Protein AF-A0A525CYQ2-F1 (afdb_monomer_lite)

pLDDT: mean 86.27, std 13.12, range [30.5, 98.56]

Sequence (340 aa):
MQKEFNSKDQEKLFDILSNLTGHLQADSEKEEKSIQDLQLNLADTLSGINIETVKNNILFYENSDLFFPEKIKTPRLNKIEEISSRVSKETMEPNLRVFVRESPVRSSQLKGSVPAWARGAAVEKTFGPFTNKDSKKLWFDFYRIKRLTALYLEGENDPAILFNVSVKKRIIIKKLPPIIDPALNYKAIPDSVWINSKLLASNSPPGYYTGIKIKSGTISLSNAPKLIDNKLTVTGNTLVTVNLVLDQPEVTDADKTSPYGIDTRNAELNLPTSLNFHFSKSVSSINEIGGNTNWLVYGHKATFEWDNSKPPTFNSGLNRILIPFKCSEQHFAVNECKSP

Secondary structure (DSSP, 8-state):
------HHHHHHHHHHHHHHHTTEE-SSHHHHHHHHHHHHHHHHHHTTS-THHHHTTS-GGGGSGGG-GGGS-HHHHHHHHHHHHH-----PPPSEEEEEE-SSS--TTSTTTS-GGGTTPPPSEEEEEEEETTS-EEEEEEEE----EEEEETT-SSEEEEE-BSSPPB-SSTTSPPB----SEEEE-SEEEEEEGGGT-TTSPTT-EEEEEEEEEEEEESS--EEETTEEEE-TT--EEEEEEEPPPP-----SS-SS-HHHHT-EEE--SEEEEEE-SS-EEEEEEES-EEEEETTEEEEEEE-TTS--EEETTTTEEEPPEEES-SS---------

Structure (mmCIF, N/CA/C/O backbone):
data_AF-A0A525CYQ2-F1
#
_entry.id   AF-A0A525CYQ2-F1
#
loop_
_atom_site.group_PDB
_atom_site.id
_atom_site.type_symbol
_atom_site.label_atom_id
_atom_site.label_alt_id
_atom_site.label_comp_id
_atom_site.label_asym_id
_atom_site.label_entity_id
_atom_site.label_seq_id
_atom_site.pdbx_PDB_ins_code
_atom_site.Cartn_x
_atom_site.Cartn_y
_atom_site.Cartn_z
_atom_site.occupancy
_atom_site.B_iso_or_equiv
_atom_site.auth_seq_id
_atom_site.auth_comp_id
_atom_site.auth_asym_id
_atom_site.auth_atom_id
_atom_site.pdbx_PDB_model_num
ATOM 1 N N . MET A 1 1 ? -34.282 26.308 -6.096 1.00 33.91 1 MET A N 1
ATOM 2 C CA . MET A 1 1 ? -35.061 25.089 -6.398 1.00 33.91 1 MET A CA 1
ATOM 3 C C . MET A 1 1 ? -34.565 23.989 -5.464 1.00 33.91 1 MET A C 1
ATOM 5 O O . MET A 1 1 ? -33.578 23.332 -5.769 1.00 33.91 1 MET A O 1
ATOM 9 N N . GLN A 1 2 ? -35.149 23.902 -4.264 1.00 30.50 2 GLN A N 1
ATOM 10 C CA . GLN A 1 2 ? -34.869 22.838 -3.294 1.00 30.50 2 GLN A CA 1
ATOM 11 C C . GLN A 1 2 ? -35.331 21.522 -3.921 1.00 30.50 2 GLN A C 1
ATOM 13 O O . GLN A 1 2 ? -36.513 21.361 -4.208 1.00 30.50 2 GLN A O 1
ATOM 18 N N . LYS A 1 3 ? -34.395 20.620 -4.224 1.00 35.94 3 LYS A N 1
ATOM 19 C CA . LYS A 1 3 ? -34.753 19.251 -4.597 1.00 35.94 3 LYS A CA 1
ATOM 20 C C . LYS A 1 3 ? -35.259 18.572 -3.333 1.00 35.94 3 LYS A C 1
ATOM 22 O O . LYS A 1 3 ? -34.489 18.410 -2.391 1.00 35.94 3 LYS A O 1
ATOM 27 N N . GLU A 1 4 ? -36.540 18.228 -3.327 1.00 37.91 4 GLU A N 1
ATOM 28 C CA . GLU A 1 4 ? -37.140 17.391 -2.297 1.00 37.91 4 GLU A CA 1
ATOM 29 C C . GLU A 1 4 ? -36.307 16.123 -2.105 1.00 37.91 4 GLU A C 1
ATOM 31 O O . GLU A 1 4 ? -35.879 15.456 -3.054 1.00 37.91 4 GLU A O 1
ATOM 36 N N . PHE A 1 5 ? -36.020 15.855 -0.839 1.00 45.78 5 PHE A N 1
ATOM 37 C CA . PHE A 1 5 ? -35.264 14.710 -0.384 1.00 45.78 5 PHE A CA 1
ATOM 38 C C . PHE A 1 5 ? -36.054 13.420 -0.676 1.00 45.78 5 PHE A C 1
ATOM 40 O O . PHE A 1 5 ? -37.241 13.336 -0.373 1.00 45.78 5 PHE A O 1
ATOM 47 N N . ASN A 1 6 ? -35.415 12.390 -1.240 1.00 59.12 6 ASN A N 1
ATOM 48 C CA . ASN A 1 6 ? -36.064 11.093 -1.444 1.00 59.12 6 ASN A CA 1
ATOM 49 C C . ASN A 1 6 ? -36.027 10.300 -0.126 1.00 59.12 6 ASN A C 1
ATOM 51 O O . ASN A 1 6 ? -34.987 9.735 0.210 1.00 59.12 6 ASN A O 1
ATOM 55 N N . SER A 1 7 ? -37.143 10.273 0.613 1.00 64.25 7 SER A N 1
ATOM 56 C CA . SER A 1 7 ? -37.328 9.603 1.922 1.00 64.25 7 SER A CA 1
ATOM 57 C C . SER A 1 7 ? -36.676 8.208 2.017 1.00 64.25 7 SER A C 1
ATOM 59 O O . SER A 1 7 ? -36.100 7.855 3.044 1.00 64.25 7 SER A O 1
ATOM 61 N N . LYS A 1 8 ? -36.635 7.466 0.905 1.00 70.25 8 LYS A N 1
ATOM 62 C CA . LYS A 1 8 ? -36.035 6.128 0.800 1.00 70.25 8 LYS A CA 1
ATOM 63 C C . LYS A 1 8 ? -34.515 6.071 1.023 1.00 70.25 8 LYS A C 1
ATOM 65 O O . LYS A 1 8 ? -33.993 5.033 1.415 1.00 70.25 8 LYS A O 1
ATOM 70 N N . ASP A 1 9 ? -33.777 7.138 0.722 1.00 71.44 9 ASP A N 1
ATOM 71 C CA . ASP A 1 9 ? -32.318 7.165 0.918 1.00 71.44 9 ASP A CA 1
ATOM 72 C C . ASP A 1 9 ? -31.942 7.513 2.368 1.00 71.44 9 ASP A C 1
ATOM 74 O O . ASP A 1 9 ? -30.940 7.010 2.875 1.00 71.44 9 ASP A O 1
ATOM 78 N N . GLN A 1 10 ? -32.771 8.320 3.038 1.00 75.12 10 GLN A N 1
ATOM 79 C CA . GLN A 1 10 ? -32.673 8.616 4.474 1.00 75.12 10 GLN A CA 1
ATOM 80 C C . GLN A 1 10 ? -32.884 7.346 5.287 1.00 75.12 10 GLN A C 1
ATOM 82 O O . GLN A 1 10 ? -32.049 7.005 6.116 1.00 75.12 10 GLN A O 1
ATOM 87 N N . GLU A 1 11 ? -33.962 6.623 4.984 1.00 78.50 11 GLU A N 1
ATOM 88 C CA . GLU A 1 11 ? -34.320 5.366 5.641 1.00 78.50 11 GLU A CA 1
ATOM 89 C C . GLU A 1 11 ? -33.193 4.332 5.513 1.00 78.50 11 GLU A C 1
ATOM 91 O O . GLU A 1 11 ? -32.729 3.769 6.499 1.00 78.50 11 GLU A O 1
ATOM 96 N N . LYS A 1 12 ? -32.623 4.182 4.311 1.00 77.62 12 LYS A N 1
ATOM 97 C CA . LYS A 1 12 ? -31.467 3.301 4.103 1.00 77.62 12 LYS A CA 1
ATOM 98 C C . LYS A 1 12 ? -30.229 3.726 4.888 1.00 77.62 12 LYS A C 1
ATOM 100 O O . LYS A 1 12 ? -29.499 2.866 5.377 1.00 77.62 12 LYS A O 1
ATOM 105 N N . LEU A 1 13 ? -29.932 5.025 4.953 1.00 80.19 13 LEU A N 1
ATOM 106 C CA . LEU A 1 13 ? -28.784 5.519 5.712 1.00 80.19 13 LEU A CA 1
ATOM 107 C C . LEU A 1 13 ? -28.983 5.276 7.211 1.00 80.19 13 LEU A C 1
ATOM 109 O O . LEU A 1 13 ? -28.062 4.800 7.877 1.00 80.19 13 LEU A O 1
ATOM 113 N N . PHE A 1 14 ? -30.187 5.550 7.711 1.00 84.25 14 PHE A N 1
ATOM 114 C CA . PHE A 1 14 ? -30.601 5.247 9.073 1.00 84.25 14 PHE A CA 1
ATOM 115 C C . PHE A 1 14 ? -30.413 3.762 9.394 1.00 84.25 14 PHE A C 1
ATOM 117 O O . PHE A 1 14 ? -29.744 3.441 10.374 1.00 84.25 14 PHE A O 1
ATOM 124 N N . ASP A 1 15 ? -30.894 2.858 8.537 1.00 81.56 15 ASP A N 1
ATOM 125 C CA . ASP A 1 15 ? -30.749 1.413 8.733 1.00 81.56 15 ASP A CA 1
ATOM 126 C C . ASP A 1 15 ? -29.281 0.997 8.857 1.00 81.56 15 ASP A C 1
ATOM 128 O O . ASP A 1 15 ? -28.920 0.183 9.707 1.00 81.56 15 ASP A O 1
ATOM 132 N N . ILE A 1 16 ? -28.397 1.541 8.019 1.00 80.38 16 ILE A N 1
ATOM 133 C CA . ILE A 1 16 ? -26.969 1.201 8.067 1.00 80.38 16 ILE A CA 1
ATOM 134 C C . ILE A 1 16 ? -26.332 1.726 9.348 1.00 80.38 16 ILE A C 1
ATOM 136 O O . ILE A 1 16 ? -25.608 0.988 10.010 1.00 80.38 16 ILE A O 1
ATOM 140 N N . LEU A 1 17 ? -26.575 2.990 9.695 1.00 85.62 17 LEU A N 1
ATOM 141 C CA . LEU A 1 17 ? -25.999 3.596 10.893 1.00 85.62 17 LEU A CA 1
ATOM 142 C C . LEU A 1 17 ? -26.493 2.887 12.160 1.00 85.62 17 LEU A C 1
ATOM 144 O O . LEU A 1 17 ? -25.688 2.609 13.051 1.00 85.62 17 LEU A O 1
ATOM 148 N N . SER A 1 18 ? -27.778 2.535 12.208 1.00 84.81 18 SER A N 1
ATOM 149 C CA . SER A 1 18 ? -28.389 1.760 13.290 1.00 84.81 18 SER A CA 1
ATOM 150 C C . SER A 1 18 ? -27.762 0.377 13.419 1.00 84.81 18 SER A C 1
ATOM 152 O O . SER A 1 18 ? -27.352 0.006 14.517 1.00 84.81 18 SER A O 1
ATOM 154 N N . ASN A 1 19 ? -27.583 -0.342 12.309 1.00 82.56 19 ASN A N 1
ATOM 155 C CA . ASN A 1 19 ? -26.942 -1.658 12.326 1.00 82.56 19 ASN A CA 1
ATOM 156 C C . ASN A 1 19 ? -25.463 -1.579 12.744 1.00 82.56 19 ASN A C 1
ATOM 158 O O . ASN A 1 19 ? -25.033 -2.318 13.622 1.00 82.56 19 ASN A O 1
ATOM 162 N N . LEU A 1 20 ? -24.692 -0.646 12.171 1.00 83.56 20 LEU A N 1
ATOM 163 C CA . LEU A 1 20 ? -23.247 -0.551 12.406 1.00 83.56 20 LEU A CA 1
ATOM 164 C C . LEU A 1 20 ? -22.876 0.024 13.776 1.00 83.56 20 LEU A C 1
ATOM 166 O O . LEU A 1 20 ? -21.830 -0.322 14.322 1.00 83.56 20 LEU A O 1
ATOM 170 N N . THR A 1 21 ? -23.669 0.964 14.297 1.00 88.94 21 THR A N 1
ATOM 171 C CA . THR A 1 21 ? -23.281 1.756 15.479 1.00 88.94 21 THR A CA 1
ATOM 172 C C . THR A 1 21 ? -24.281 1.710 16.626 1.00 88.94 21 THR A C 1
ATOM 174 O O . THR A 1 21 ? -23.923 2.056 17.753 1.00 88.94 21 THR A O 1
ATOM 177 N N . GLY A 1 22 ? -25.521 1.272 16.388 1.00 84.94 22 GLY A N 1
ATOM 178 C CA . GLY A 1 22 ? -26.580 1.290 17.399 1.00 84.94 22 GLY A CA 1
ATOM 179 C C . GLY A 1 22 ? -26.245 0.457 18.636 1.00 84.94 22 GLY A C 1
ATOM 180 O O . GLY A 1 22 ? -26.520 0.877 19.764 1.00 84.94 22 GLY A O 1
ATOM 181 N N . HIS A 1 23 ? -25.572 -0.675 18.423 1.00 88.12 23 HIS A N 1
ATOM 182 C CA . HIS A 1 23 ? -25.244 -1.665 19.455 1.00 88.12 23 HIS A CA 1
ATOM 183 C C . HIS A 1 23 ? -23.882 -1.468 20.122 1.00 88.12 23 HIS A C 1
ATOM 185 O O . HIS A 1 23 ? -23.513 -2.248 21.001 1.00 88.12 23 HIS A O 1
ATOM 191 N N . LEU A 1 24 ? -23.147 -0.415 19.753 1.00 89.81 24 LEU A N 1
ATOM 192 C CA . LEU A 1 24 ? -21.886 -0.080 20.406 1.00 89.81 24 LEU A CA 1
ATOM 193 C C . LEU A 1 24 ? -22.131 0.336 21.860 1.00 89.81 24 LEU A C 1
ATOM 195 O O . LEU A 1 24 ? -23.058 1.079 22.176 1.00 89.81 24 LEU A O 1
ATOM 199 N N . GLN A 1 25 ? -21.301 -0.136 22.771 1.00 90.19 25 GLN A N 1
ATOM 200 C CA . GLN A 1 25 ? -21.344 0.218 24.180 1.00 90.19 25 GLN A CA 1
ATOM 201 C C . GLN A 1 25 ? -20.464 1.444 24.425 1.00 90.19 25 GLN A C 1
ATOM 203 O O . GLN A 1 25 ? -19.415 1.606 23.801 1.00 90.19 25 GLN A O 1
ATOM 208 N N . ALA A 1 26 ? -20.928 2.302 25.327 1.00 90.38 26 ALA A N 1
ATOM 209 C CA . ALA A 1 26 ? -20.178 3.431 25.847 1.00 90.38 26 ALA A CA 1
ATOM 210 C C . ALA A 1 26 ? -20.328 3.422 27.365 1.00 90.38 26 ALA A C 1
ATOM 212 O O . ALA A 1 26 ? -21.452 3.484 27.874 1.00 90.38 26 ALA A O 1
ATOM 213 N N . ASP A 1 27 ? -19.195 3.349 28.052 1.00 88.56 27 ASP A N 1
ATOM 214 C CA . ASP A 1 27 ? -19.100 3.333 29.510 1.00 88.56 27 ASP A CA 1
ATOM 215 C C . ASP A 1 27 ? -18.765 4.732 30.061 1.00 88.56 27 ASP A C 1
ATOM 217 O O . ASP A 1 27 ? -18.804 4.967 31.268 1.00 88.56 27 ASP A O 1
ATOM 221 N N . SER A 1 28 ? -18.463 5.693 29.178 1.00 90.44 28 SER A N 1
ATOM 222 C CA . SER A 1 28 ? -18.177 7.087 29.527 1.00 90.44 28 SER A CA 1
ATOM 223 C C . SER A 1 28 ? -18.758 8.083 28.518 1.00 90.44 28 SER A C 1
ATOM 225 O O . SER A 1 28 ? -18.957 7.768 27.344 1.00 90.44 28 SER A O 1
ATOM 227 N N . GLU A 1 29 ? -18.951 9.335 28.943 1.00 90.12 29 GLU A N 1
ATOM 228 C CA . GLU A 1 29 ? -19.379 10.424 28.049 1.00 90.12 29 GLU A CA 1
ATOM 229 C C . GLU A 1 29 ? -18.397 10.656 26.890 1.00 90.12 29 GLU A C 1
ATOM 231 O O . GLU A 1 29 ? -18.797 10.994 25.775 1.00 90.12 29 GLU A O 1
ATOM 236 N N . LYS A 1 30 ? -17.098 10.436 27.132 1.00 90.81 30 LYS A N 1
ATOM 237 C CA . LYS A 1 30 ? -16.055 10.543 26.106 1.00 90.81 30 LYS A CA 1
ATOM 238 C C . LYS A 1 30 ? -16.236 9.489 25.011 1.00 90.81 30 LYS A C 1
ATOM 240 O O . LYS A 1 30 ? -16.067 9.801 23.834 1.00 90.81 30 LYS A O 1
ATOM 245 N N . GLU A 1 31 ? -16.576 8.260 25.386 1.00 89.25 31 GLU A N 1
ATOM 246 C CA . GLU A 1 31 ? -16.866 7.192 24.427 1.00 89.25 31 GLU A CA 1
ATOM 247 C C . GLU A 1 31 ? -18.153 7.465 23.654 1.00 89.25 31 GLU A C 1
ATOM 249 O O . GLU A 1 31 ? -18.161 7.312 22.435 1.00 89.25 31 GLU A O 1
ATOM 254 N N . GLU A 1 32 ? -19.202 7.960 24.318 1.00 91.25 32 GLU A N 1
ATOM 255 C CA . GLU A 1 32 ? -20.443 8.343 23.636 1.00 91.25 32 GLU A CA 1
ATOM 256 C C . GLU A 1 32 ? -20.188 9.439 22.593 1.00 91.25 32 GLU A C 1
ATOM 258 O O . GLU A 1 32 ? -20.688 9.364 21.471 1.00 91.25 32 GLU A O 1
ATOM 263 N N . LYS A 1 33 ? -19.354 10.433 22.924 1.00 92.31 33 LYS A N 1
ATOM 264 C CA . LYS A 1 33 ? -18.935 11.467 21.972 1.00 92.31 33 LYS A CA 1
ATOM 265 C C . LYS A 1 33 ? -18.150 10.878 20.795 1.00 92.31 33 LYS A C 1
ATOM 267 O O . LYS A 1 33 ? -18.428 11.222 19.653 1.00 92.31 33 LYS A O 1
ATOM 272 N N . SER A 1 34 ? -17.232 9.948 21.054 1.00 92.75 34 SER A N 1
ATOM 273 C CA . SER A 1 34 ? -16.470 9.252 20.006 1.00 92.75 34 SER A CA 1
ATOM 274 C C . SER A 1 34 ? -17.373 8.444 19.058 1.00 92.75 34 SER A C 1
ATOM 276 O O . SER A 1 34 ? -17.153 8.432 17.846 1.00 92.75 34 SER A O 1
ATOM 278 N N . ILE A 1 35 ? -18.432 7.813 19.581 1.00 92.69 35 ILE A N 1
ATOM 279 C CA . ILE A 1 35 ? -19.448 7.122 18.768 1.00 92.69 35 ILE A CA 1
ATOM 280 C C . ILE A 1 35 ? -20.235 8.122 17.912 1.00 92.69 35 ILE A C 1
ATOM 282 O O . ILE A 1 35 ? -20.494 7.850 16.741 1.00 92.69 35 ILE A O 1
ATOM 286 N N . GLN A 1 36 ? -20.590 9.287 18.454 1.00 91.06 36 GLN A N 1
ATOM 287 C CA . GLN A 1 36 ? -21.265 10.336 17.681 1.00 91.06 36 GLN A CA 1
ATOM 288 C C . GLN A 1 36 ? -20.372 10.870 16.555 1.00 91.06 36 GLN A C 1
ATOM 290 O O . GLN A 1 36 ? -20.830 11.009 15.421 1.00 91.06 36 GLN A O 1
ATOM 295 N N . ASP A 1 37 ? -19.087 11.099 16.837 1.00 91.88 37 ASP A N 1
ATOM 296 C CA . ASP A 1 37 ? -18.110 11.499 15.823 1.00 91.88 37 ASP A CA 1
ATOM 297 C C . ASP A 1 37 ? -17.998 10.425 14.728 1.00 91.88 37 ASP A C 1
ATOM 299 O O . ASP A 1 37 ? -18.002 10.745 13.536 1.00 91.88 37 ASP A O 1
ATOM 303 N N . LEU A 1 38 ? -17.977 9.139 15.098 1.00 92.25 38 LEU A N 1
ATOM 304 C CA . LEU A 1 38 ? -18.030 8.032 14.142 1.00 92.25 38 LEU A CA 1
ATOM 305 C C . LEU A 1 38 ? -19.299 8.088 13.275 1.00 92.25 38 LEU A C 1
ATOM 307 O O . LEU A 1 38 ? -19.197 7.962 12.055 1.00 92.25 38 LEU A O 1
ATOM 311 N N . GLN A 1 39 ? -20.476 8.269 13.877 1.00 90.94 39 GLN A N 1
ATOM 312 C CA . GLN A 1 39 ? -21.758 8.310 13.164 1.00 90.94 39 GLN A CA 1
ATOM 313 C C . GLN A 1 39 ? -21.796 9.430 12.124 1.00 90.94 39 GLN A C 1
ATOM 315 O O . GLN A 1 39 ? -22.207 9.181 10.993 1.00 90.94 39 GLN A O 1
ATOM 320 N N . LEU A 1 40 ? -21.302 10.623 12.466 1.00 89.25 40 LEU A N 1
ATOM 321 C CA . LEU A 1 40 ? -21.177 11.739 11.524 1.00 89.25 40 LEU A CA 1
ATOM 322 C C . LEU A 1 40 ? -20.255 11.379 10.350 1.00 89.25 40 LEU A C 1
ATOM 324 O O . LEU A 1 40 ? -20.632 11.511 9.189 1.00 89.25 40 LEU A O 1
ATOM 328 N N . ASN A 1 41 ? -19.075 10.824 10.640 1.00 88.19 41 ASN A N 1
ATOM 329 C CA . ASN A 1 41 ? -18.112 10.440 9.605 1.00 88.19 41 ASN A CA 1
ATOM 330 C C . ASN A 1 41 ? -18.622 9.311 8.693 1.00 88.19 41 ASN A C 1
ATOM 332 O O . ASN A 1 41 ? -18.319 9.292 7.496 1.00 88.19 41 ASN A O 1
ATOM 336 N N . LEU A 1 42 ? -19.379 8.361 9.245 1.00 87.50 42 LEU A N 1
ATOM 337 C CA . LEU A 1 42 ? -20.058 7.322 8.475 1.00 87.50 42 LEU A CA 1
ATOM 338 C C . LEU A 1 42 ? -21.150 7.925 7.598 1.00 87.50 42 LEU A C 1
ATOM 340 O O . LEU A 1 42 ? -21.207 7.591 6.419 1.00 87.50 42 LEU A O 1
ATOM 344 N N . ALA A 1 43 ? -21.972 8.822 8.138 1.00 84.94 43 ALA A N 1
ATOM 345 C CA . ALA A 1 43 ? -23.049 9.460 7.395 1.00 84.94 43 ALA A CA 1
ATOM 346 C C . ALA A 1 43 ? -22.510 10.228 6.175 1.00 84.94 43 ALA A C 1
ATOM 348 O O . ALA A 1 43 ? -22.989 10.017 5.058 1.00 84.94 43 ALA A O 1
ATOM 349 N N . ASP A 1 44 ? -21.433 10.996 6.352 1.00 82.81 44 ASP A N 1
ATOM 350 C CA . ASP A 1 44 ? -20.748 11.701 5.262 1.00 82.81 44 ASP A CA 1
ATOM 351 C C . ASP A 1 44 ? -20.173 10.734 4.215 1.00 82.81 44 ASP A C 1
ATOM 353 O O . ASP A 1 44 ? -20.311 10.934 3.008 1.00 82.81 44 ASP A O 1
ATOM 357 N N . THR A 1 45 ? -19.541 9.647 4.666 1.00 81.19 45 THR A N 1
ATOM 358 C CA . THR A 1 45 ? -18.880 8.679 3.776 1.00 81.19 45 THR A CA 1
ATOM 359 C C . THR A 1 45 ? -19.889 7.844 2.981 1.00 81.19 45 THR A C 1
ATOM 361 O O . THR A 1 45 ? -19.684 7.569 1.798 1.00 81.19 45 THR A O 1
ATOM 364 N N . LEU A 1 46 ? -20.982 7.421 3.619 1.00 78.25 46 LEU A N 1
ATOM 365 C CA . LEU A 1 46 ? -21.977 6.513 3.044 1.00 78.25 46 LEU A CA 1
ATOM 366 C C . LEU A 1 46 ? -22.944 7.216 2.094 1.00 78.25 46 LEU A C 1
ATOM 368 O O . LEU A 1 46 ? -23.448 6.580 1.170 1.00 78.25 46 LEU A O 1
ATOM 372 N N . SER A 1 47 ? -23.140 8.524 2.252 1.00 67.69 47 SER A N 1
ATOM 373 C CA . SER A 1 47 ? -24.062 9.306 1.420 1.00 67.69 47 SER A CA 1
ATOM 374 C C . SER A 1 47 ? -23.662 9.384 -0.062 1.00 67.69 47 SER A C 1
ATOM 376 O O . SER A 1 47 ? -24.496 9.714 -0.908 1.00 67.69 47 SER A O 1
ATOM 378 N N . GLY A 1 48 ? -22.417 9.016 -0.398 1.00 59.00 48 GLY A N 1
ATOM 379 C CA . GLY A 1 48 ? -21.911 8.913 -1.772 1.00 59.00 48 GLY A CA 1
ATOM 380 C C . GLY A 1 48 ? -21.680 7.487 -2.303 1.00 59.00 48 GLY A C 1
ATOM 381 O O . GLY A 1 48 ? -21.331 7.337 -3.475 1.00 59.00 48 GLY A O 1
ATOM 382 N N . ILE A 1 49 ? -21.832 6.433 -1.490 1.00 56.94 49 ILE A N 1
ATOM 383 C CA . ILE A 1 49 ? -21.432 5.053 -1.837 1.00 56.94 49 ILE A CA 1
ATOM 384 C C . ILE A 1 49 ? -22.655 4.179 -2.150 1.00 56.94 49 ILE A C 1
ATOM 386 O O . ILE A 1 49 ? -23.698 4.290 -1.513 1.00 56.94 49 ILE A O 1
ATOM 390 N N . ASN A 1 50 ? -22.515 3.238 -3.096 1.00 53.31 50 ASN A N 1
ATOM 391 C CA . ASN A 1 50 ? -23.481 2.145 -3.234 1.00 53.31 50 ASN A CA 1
ATOM 392 C C . ASN A 1 50 ? -23.370 1.196 -2.020 1.00 53.31 50 ASN A C 1
ATOM 394 O O . ASN A 1 50 ? -22.401 0.441 -1.868 1.00 53.31 50 ASN A O 1
ATOM 398 N N . ILE A 1 51 ? -24.374 1.303 -1.154 1.00 51.75 51 ILE A N 1
ATOM 399 C CA . ILE A 1 51 ? -24.511 0.751 0.202 1.00 51.75 51 ILE A CA 1
ATOM 400 C C . ILE A 1 51 ? -24.199 -0.753 0.308 1.00 51.75 51 ILE A C 1
ATOM 402 O O . ILE A 1 51 ? -23.670 -1.211 1.322 1.00 51.75 51 ILE A O 1
ATOM 406 N N . GLU A 1 52 ? -24.450 -1.526 -0.749 1.00 48.06 52 GLU A N 1
ATOM 407 C CA . GLU A 1 52 ? -24.220 -2.979 -0.794 1.00 48.06 52 GLU A CA 1
ATOM 408 C C . GLU A 1 52 ? -22.753 -3.374 -0.544 1.00 48.06 52 GLU A C 1
ATOM 410 O O . GLU A 1 52 ? -22.459 -4.455 -0.037 1.00 48.06 52 GLU A O 1
ATOM 415 N N . THR A 1 53 ? -21.805 -2.479 -0.832 1.00 51.75 53 THR A N 1
ATOM 416 C CA . THR A 1 53 ? -20.370 -2.766 -0.672 1.00 51.75 53 THR A CA 1
ATOM 417 C C . THR A 1 53 ? -19.864 -2.738 0.773 1.00 51.75 53 THR A C 1
ATOM 419 O O . THR A 1 53 ? -18.759 -3.228 1.020 1.00 51.75 53 THR A O 1
ATOM 422 N N . VAL A 1 54 ? -20.643 -2.194 1.715 1.00 53.84 54 VAL A N 1
ATOM 423 C CA . VAL A 1 54 ? -20.281 -2.106 3.143 1.00 53.84 54 VAL A CA 1
ATOM 424 C C . VAL A 1 54 ? -20.672 -3.384 3.889 1.00 53.84 54 VAL A C 1
ATOM 426 O O . VAL A 1 54 ? -19.910 -3.853 4.730 1.00 53.84 54 VAL A O 1
ATOM 429 N N . LYS A 1 55 ? -21.804 -4.003 3.520 1.00 51.25 55 LYS A N 1
ATOM 430 C CA . LYS A 1 55 ? -22.345 -5.207 4.179 1.00 51.25 55 LYS A CA 1
ATOM 431 C C . LYS A 1 55 ? -21.567 -6.496 3.878 1.00 51.25 55 LYS A C 1
ATOM 433 O O . LYS A 1 55 ? -21.546 -7.397 4.706 1.00 51.25 55 LYS A O 1
ATOM 438 N N . ASN A 1 56 ? -20.875 -6.585 2.739 1.00 46.38 56 ASN A N 1
ATOM 439 C CA . ASN A 1 56 ? -20.288 -7.842 2.240 1.00 46.38 56 ASN A CA 1
ATOM 440 C C . ASN A 1 56 ? -19.128 -8.448 3.062 1.00 46.38 56 ASN A C 1
ATOM 442 O O . ASN A 1 56 ? -18.573 -9.458 2.639 1.00 46.38 56 ASN A O 1
ATOM 446 N N . ASN A 1 57 ? -18.723 -7.871 4.198 1.00 49.69 57 ASN A N 1
ATOM 447 C CA . ASN A 1 57 ? -17.624 -8.422 5.010 1.00 49.69 57 ASN A CA 1
ATOM 448 C C . ASN A 1 57 ? -17.905 -8.500 6.516 1.00 49.69 57 ASN A C 1
ATOM 450 O O . ASN A 1 57 ? -16.994 -8.852 7.263 1.00 49.69 57 ASN A O 1
ATOM 454 N N . ILE A 1 58 ? -19.124 -8.191 6.959 1.00 49.28 58 ILE A N 1
ATOM 455 C CA . ILE A 1 58 ? -19.490 -8.294 8.372 1.00 49.28 58 ILE A CA 1
ATOM 456 C C . ILE A 1 58 ? -19.827 -9.762 8.663 1.00 49.28 58 ILE A C 1
ATOM 458 O O . ILE A 1 58 ? -20.536 -10.403 7.883 1.00 49.28 58 ILE A O 1
ATOM 462 N N . LEU A 1 59 ? -19.250 -10.350 9.716 1.00 44.59 59 LEU A N 1
ATOM 463 C CA . LEU A 1 59 ? -19.504 -11.754 10.042 1.00 44.59 59 LEU A CA 1
ATOM 464 C C . LEU A 1 59 ? -20.984 -11.969 10.418 1.00 44.59 59 LEU A C 1
ATOM 466 O O . LEU A 1 59 ? -21.583 -11.166 11.122 1.00 44.59 59 LEU A O 1
ATOM 470 N N . PHE A 1 60 ? -21.539 -13.101 9.975 1.00 42.88 60 PHE A N 1
ATOM 471 C CA . PHE A 1 60 ? -22.956 -13.516 9.969 1.00 42.88 60 PHE A CA 1
ATOM 472 C C . PHE A 1 60 ? -23.722 -13.548 11.321 1.00 42.88 60 PHE A C 1
ATOM 474 O O . PHE A 1 60 ? -24.821 -14.095 11.378 1.00 42.88 60 PHE A O 1
ATOM 481 N N . TYR A 1 61 ? -23.190 -12.986 12.410 1.00 49.75 61 TYR A N 1
ATOM 482 C CA . TYR A 1 61 ? -23.819 -13.007 13.741 1.00 49.75 61 TYR A CA 1
ATOM 483 C C . TYR A 1 61 ? -24.836 -11.874 13.968 1.00 49.75 61 TYR A C 1
ATOM 485 O O . TYR A 1 61 ? -25.614 -11.939 14.918 1.00 49.75 61 TYR A O 1
ATOM 493 N N . GLU A 1 62 ? -24.875 -10.871 13.086 1.00 53.09 62 GLU A N 1
ATOM 494 C CA . GLU A 1 62 ? -25.826 -9.747 13.155 1.00 53.09 62 GLU A CA 1
ATOM 495 C C . GLU A 1 62 ? -27.283 -10.144 12.857 1.00 53.09 62 GLU A C 1
ATOM 497 O O . GLU A 1 62 ? -28.189 -9.352 13.081 1.00 53.09 62 GLU A O 1
ATOM 502 N N . ASN A 1 63 ? -27.537 -11.385 12.427 1.00 57.72 63 ASN A N 1
ATOM 503 C CA . ASN A 1 63 ? -28.896 -11.922 12.278 1.00 57.72 63 ASN A CA 1
ATOM 504 C C . ASN A 1 63 ? -29.503 -12.418 13.608 1.00 57.72 63 ASN A C 1
ATOM 506 O O . ASN A 1 63 ? -30.576 -13.015 13.601 1.00 57.72 63 ASN A O 1
ATOM 510 N N . SER A 1 64 ? -28.811 -12.241 14.738 1.00 63.31 64 SER A N 1
ATOM 511 C CA . SER A 1 64 ? -29.353 -12.544 16.065 1.00 63.31 64 SER A CA 1
ATOM 512 C C . SER A 1 64 ? -30.284 -11.432 16.546 1.00 63.31 64 SER A C 1
ATOM 514 O O . SER A 1 64 ? -29.960 -10.252 16.415 1.00 63.31 64 SER A O 1
ATOM 516 N N . ASP A 1 65 ? -31.356 -11.810 17.244 1.00 68.44 65 ASP A N 1
ATOM 517 C CA . ASP A 1 65 ? -32.294 -10.901 17.919 1.00 68.44 65 ASP A CA 1
ATOM 518 C C . ASP A 1 65 ? -31.617 -9.879 18.853 1.00 68.44 65 ASP A C 1
ATOM 520 O O . ASP A 1 65 ? -32.182 -8.834 19.188 1.00 68.44 65 ASP A O 1
ATOM 524 N N . LEU A 1 66 ? -30.383 -10.160 19.287 1.00 69.69 66 LEU A N 1
ATOM 525 C CA . LEU A 1 66 ? -29.564 -9.244 20.079 1.00 69.69 66 LEU A CA 1
ATOM 526 C C . LEU A 1 66 ? -29.290 -7.914 19.370 1.00 69.69 66 LEU A C 1
ATOM 528 O O . LEU A 1 66 ? -29.117 -6.908 20.069 1.00 69.69 66 LEU A O 1
ATOM 532 N N . PHE A 1 67 ? -29.274 -7.922 18.035 1.00 74.31 67 PHE A N 1
ATOM 533 C CA . PHE A 1 67 ? -28.918 -6.799 17.173 1.00 74.31 67 PHE A CA 1
ATOM 534 C C . PHE A 1 67 ? -30.122 -6.172 16.460 1.00 74.31 67 PHE A C 1
ATOM 536 O O . PHE A 1 67 ? -29.945 -5.336 15.573 1.00 74.31 67 PHE A O 1
ATOM 543 N N . PHE A 1 68 ? -31.350 -6.509 16.857 1.00 77.69 68 PHE A N 1
ATOM 544 C CA . PHE A 1 68 ? -32.513 -5.858 16.267 1.00 77.69 68 PHE A CA 1
ATOM 545 C C . PHE A 1 68 ? -32.617 -4.376 16.669 1.00 77.69 68 PHE A C 1
ATOM 547 O O . PHE A 1 68 ? -32.272 -4.028 17.809 1.00 77.69 68 PHE A O 1
ATOM 554 N N . PRO A 1 69 ? -33.084 -3.487 15.768 1.00 72.94 69 PRO A N 1
ATOM 555 C CA . PRO A 1 69 ? -33.182 -2.052 16.036 1.00 72.94 69 PRO A CA 1
ATOM 556 C C . PRO A 1 69 ? -33.978 -1.701 17.300 1.00 72.94 69 PRO A C 1
ATOM 558 O O . PRO A 1 69 ? -33.627 -0.755 18.002 1.00 72.94 69 PRO A O 1
ATOM 561 N N . GLU A 1 70 ? -34.983 -2.501 17.666 1.00 78.19 70 GLU A N 1
ATOM 562 C CA . GLU A 1 70 ? -35.819 -2.303 18.860 1.00 78.19 70 GLU A CA 1
ATOM 563 C C . GLU A 1 70 ? -35.036 -2.487 20.170 1.00 78.19 70 GLU A C 1
ATOM 565 O O . GLU A 1 70 ? -35.499 -2.103 21.244 1.00 78.19 70 GLU A O 1
ATOM 570 N N . LYS A 1 71 ? -33.841 -3.090 20.109 1.00 81.25 71 LYS A N 1
ATOM 571 C CA . LYS A 1 71 ? -32.936 -3.248 21.255 1.00 81.25 71 LYS A CA 1
ATOM 572 C C . LYS A 1 71 ? -31.941 -2.092 21.402 1.00 81.25 71 LYS A C 1
ATOM 574 O O . LYS A 1 71 ? -31.154 -2.112 22.353 1.00 81.25 71 LYS A O 1
ATOM 579 N N . ILE A 1 72 ? -31.952 -1.112 20.497 1.00 82.56 72 ILE A N 1
ATOM 580 C CA . ILE A 1 72 ? -31.113 0.089 20.575 1.00 82.56 72 ILE A CA 1
ATOM 581 C C . ILE A 1 72 ? -31.743 1.076 21.571 1.00 82.56 72 ILE A C 1
ATOM 583 O O . ILE A 1 72 ? -32.955 1.275 21.603 1.00 82.56 72 ILE A O 1
ATOM 587 N N . LYS A 1 73 ? -30.918 1.725 22.402 1.00 84.00 73 LYS A N 1
ATOM 588 C CA . LYS A 1 73 ? -31.386 2.747 23.355 1.00 84.00 73 LYS A CA 1
ATOM 589 C C . LYS A 1 73 ? -32.054 3.914 22.604 1.00 84.00 73 LYS A C 1
ATOM 591 O O . LYS A 1 73 ? -31.435 4.494 21.714 1.00 84.00 73 LYS A O 1
ATOM 596 N N . THR A 1 74 ? -33.254 4.327 23.020 1.00 83.75 74 THR A N 1
ATOM 597 C CA . THR A 1 74 ? -34.048 5.390 22.364 1.00 83.75 74 THR A CA 1
ATOM 598 C C . THR A 1 74 ? -33.288 6.704 22.133 1.00 83.75 74 THR A C 1
ATOM 600 O O . THR A 1 74 ? -33.349 7.217 21.019 1.00 83.75 74 THR A O 1
ATOM 603 N N . PRO A 1 75 ? -32.498 7.238 23.093 1.00 85.38 75 PRO A N 1
ATOM 604 C CA . PRO A 1 75 ? -31.722 8.456 22.846 1.00 85.38 75 PRO A CA 1
ATOM 605 C C . PRO A 1 75 ? -30.731 8.322 21.682 1.00 85.38 75 PRO A C 1
ATOM 607 O O . PRO A 1 75 ? -30.465 9.294 20.981 1.00 85.38 75 PRO A O 1
ATOM 610 N N . ARG A 1 76 ? -30.198 7.114 21.456 1.00 85.31 76 ARG A N 1
ATOM 611 C CA . ARG A 1 76 ? -29.276 6.846 20.352 1.00 85.31 76 ARG A CA 1
ATOM 612 C C . ARG A 1 76 ? -30.003 6.726 19.019 1.00 85.31 76 ARG A C 1
ATOM 614 O O . ARG A 1 76 ? -29.50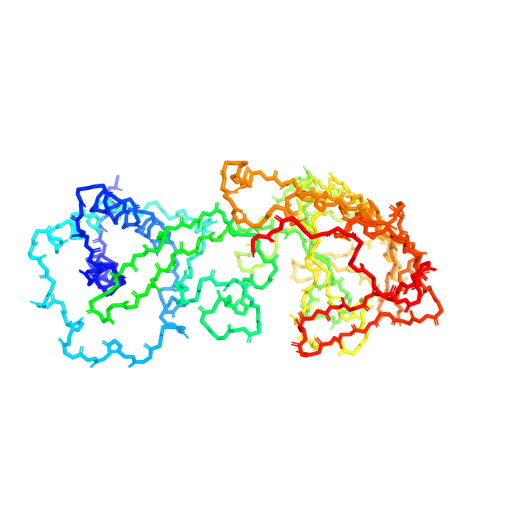8 7.269 18.039 1.00 85.31 76 ARG A O 1
ATOM 621 N N . LEU A 1 77 ? -31.169 6.079 18.988 1.00 86.25 77 LEU A N 1
ATOM 622 C CA . LEU A 1 77 ? -32.007 6.018 17.784 1.00 86.25 77 LEU A CA 1
ATOM 623 C C . LEU A 1 77 ? -32.379 7.419 17.294 1.00 86.25 77 LEU A C 1
ATOM 625 O O . LEU A 1 77 ? -32.115 7.738 16.139 1.00 86.25 77 LEU A O 1
ATOM 629 N N . ASN A 1 78 ? -32.863 8.282 18.193 1.00 87.12 78 ASN A N 1
ATOM 630 C CA . ASN A 1 78 ? -33.226 9.663 17.857 1.00 87.12 78 ASN A CA 1
ATOM 631 C C . ASN A 1 78 ? -32.039 10.439 17.268 1.00 87.12 78 ASN A C 1
ATOM 633 O O . ASN A 1 78 ? -32.199 11.252 16.363 1.00 87.12 78 ASN A O 1
ATOM 637 N N . LYS A 1 79 ? -30.825 10.177 17.767 1.00 86.75 79 LYS A N 1
ATOM 638 C CA . LYS A 1 79 ? -29.612 10.834 17.275 1.00 86.75 79 LYS A CA 1
ATOM 639 C C . LYS A 1 79 ? -29.179 10.320 15.905 1.00 86.75 79 LYS A C 1
ATOM 641 O O . LYS A 1 79 ? -28.756 11.107 15.063 1.00 86.75 79 LYS A O 1
ATOM 646 N N . ILE A 1 80 ? -29.297 9.015 15.665 1.00 85.44 80 ILE A N 1
ATOM 647 C CA . ILE A 1 80 ? -29.047 8.427 14.343 1.00 85.44 80 ILE A CA 1
ATOM 648 C C . ILE A 1 80 ? -30.054 8.981 13.328 1.00 85.44 80 ILE A C 1
ATOM 650 O O . ILE A 1 80 ? -29.660 9.348 12.222 1.00 85.44 80 ILE A O 1
ATOM 654 N N . GLU A 1 81 ? -31.321 9.111 13.720 1.00 86.50 81 GLU A N 1
ATOM 655 C CA . GLU A 1 81 ? -32.370 9.729 12.908 1.00 86.50 81 GLU A CA 1
ATOM 656 C C . GLU A 1 81 ? -32.032 11.193 12.580 1.00 86.50 81 GLU A C 1
ATOM 658 O O . GLU A 1 81 ? -31.963 11.562 11.406 1.00 86.50 81 GLU A O 1
ATOM 663 N N . GLU A 1 82 ? -31.683 11.998 13.589 1.00 87.25 82 GLU A N 1
ATOM 664 C CA . GLU A 1 82 ? -31.229 13.385 13.427 1.00 87.25 82 GLU A CA 1
ATOM 665 C C . GLU A 1 82 ? -30.047 13.488 12.447 1.00 87.25 82 GLU A C 1
ATOM 667 O O . GLU A 1 82 ? -30.084 14.292 11.515 1.00 87.25 82 GLU A O 1
ATOM 672 N N . ILE A 1 83 ? -29.016 12.650 12.599 1.00 84.56 83 ILE A N 1
ATOM 673 C CA . ILE A 1 83 ? -27.847 12.631 11.707 1.00 84.56 83 ILE A CA 1
ATOM 674 C C . ILE A 1 83 ? -28.255 12.247 10.281 1.00 84.56 83 ILE A C 1
ATOM 676 O O . ILE A 1 83 ? -27.884 12.938 9.333 1.00 84.56 83 ILE A O 1
ATOM 680 N N . SER A 1 84 ? -29.050 11.189 10.118 1.00 81.94 84 SER A N 1
ATOM 681 C CA . SER A 1 84 ? -29.494 10.716 8.803 1.00 81.94 84 SER A CA 1
ATOM 682 C C . SER A 1 84 ? -30.348 11.752 8.058 1.00 81.94 84 SER A C 1
ATOM 684 O O . SER A 1 84 ? -30.221 11.893 6.842 1.00 81.94 84 SER A O 1
ATOM 686 N N . SER A 1 85 ? -31.151 12.538 8.785 1.00 80.19 85 SER A N 1
ATOM 687 C CA . SER A 1 85 ? -31.963 13.618 8.217 1.00 80.19 85 SER A CA 1
ATOM 688 C C . SER A 1 85 ? -31.135 14.825 7.761 1.00 80.19 85 SER A C 1
ATOM 690 O O . SER A 1 85 ? -31.509 15.504 6.804 1.00 80.19 85 SER A O 1
ATOM 692 N N . ARG A 1 86 ? -29.993 15.081 8.416 1.00 77.62 86 ARG A N 1
ATOM 693 C CA . ARG A 1 86 ? -29.128 16.244 8.162 1.00 77.62 86 ARG A CA 1
ATOM 694 C C . ARG A 1 86 ? -28.270 16.109 6.919 1.00 77.62 86 ARG A C 1
ATOM 696 O O . ARG A 1 86 ? -27.882 17.135 6.354 1.00 77.62 86 ARG A O 1
ATOM 703 N N . VAL A 1 87 ? -27.960 14.888 6.486 1.00 69.69 87 VAL A N 1
ATOM 704 C CA . VAL A 1 87 ? -27.101 14.697 5.317 1.00 69.69 87 VAL A CA 1
ATOM 705 C C . VAL A 1 87 ? -27.867 15.036 4.040 1.00 69.69 87 VAL A C 1
ATOM 707 O O . VAL A 1 87 ? -28.524 14.207 3.417 1.00 69.69 87 VAL A O 1
ATOM 710 N N . SER A 1 88 ? -27.787 16.305 3.651 1.00 56.78 88 SER A N 1
ATOM 711 C CA . SER A 1 88 ? -28.306 16.809 2.385 1.00 56.78 88 SER A CA 1
ATOM 712 C C . SER A 1 88 ? -27.356 16.393 1.266 1.00 56.78 88 SER A C 1
ATOM 714 O O . SER A 1 88 ? -26.170 16.711 1.310 1.00 56.78 88 SER A O 1
ATOM 716 N N . LYS A 1 89 ? -27.873 15.678 0.257 1.00 55.81 89 LYS A N 1
ATOM 717 C CA . LYS A 1 89 ? -27.130 15.291 -0.952 1.00 55.81 89 LYS A CA 1
ATOM 718 C C . LYS A 1 89 ? -26.672 16.529 -1.733 1.00 55.81 89 LYS A C 1
ATOM 720 O O . LYS A 1 89 ? -27.252 16.871 -2.763 1.00 55.81 89 LYS A O 1
ATOM 725 N N . GLU A 1 90 ? -25.561 17.133 -1.343 1.00 49.28 90 GLU A N 1
ATOM 726 C CA . GLU A 1 90 ? -24.603 17.479 -2.379 1.00 49.28 90 GLU A CA 1
ATOM 727 C C . GLU A 1 90 ? -24.013 16.154 -2.845 1.00 49.28 90 GLU A C 1
ATOM 729 O O . GLU A 1 90 ? -23.446 15.392 -2.066 1.00 49.28 90 GLU A O 1
ATOM 734 N N . THR A 1 91 ? -24.236 15.816 -4.113 1.00 48.81 91 THR A N 1
ATOM 735 C CA . THR A 1 91 ? -23.653 14.650 -4.784 1.00 48.81 91 THR A CA 1
ATOM 736 C C . THR A 1 91 ? -22.141 14.836 -4.928 1.00 48.81 91 THR A C 1
ATOM 738 O O . THR A 1 91 ? -21.615 14.918 -6.038 1.00 48.81 91 THR A O 1
ATOM 741 N N . MET A 1 92 ? -21.438 14.970 -3.808 1.00 54.97 92 MET A N 1
ATOM 742 C CA . MET A 1 92 ? -19.998 14.873 -3.751 1.00 54.97 92 MET A CA 1
ATOM 743 C C . MET A 1 92 ? -19.651 13.394 -3.829 1.00 54.97 92 MET A C 1
ATOM 745 O O . MET A 1 92 ? -20.159 12.557 -3.087 1.00 54.97 92 MET A O 1
ATOM 749 N N . GLU A 1 93 ? -18.819 13.067 -4.810 1.00 62.78 93 GLU A N 1
ATOM 750 C CA . GLU A 1 93 ? -18.269 11.727 -4.952 1.00 62.78 93 GLU A CA 1
ATOM 751 C C . GLU A 1 93 ? -17.566 11.343 -3.642 1.00 62.78 93 GLU A C 1
ATOM 753 O O . GLU A 1 93 ? -16.814 12.165 -3.103 1.00 62.78 93 GLU A O 1
ATOM 758 N N . PRO A 1 94 ? -17.775 10.118 -3.131 1.00 70.31 94 PRO A N 1
ATOM 759 C CA . PRO A 1 94 ? -17.175 9.710 -1.876 1.00 70.31 94 PRO A CA 1
ATOM 760 C C . PRO A 1 94 ? -15.655 9.775 -2.018 1.00 70.31 94 PRO A C 1
ATOM 762 O O . PRO A 1 94 ? -15.055 9.174 -2.913 1.00 70.31 94 PRO A O 1
ATOM 765 N N . ASN A 1 95 ? -15.028 10.553 -1.144 1.00 80.50 95 ASN A N 1
ATOM 766 C CA . ASN A 1 95 ? -13.576 10.683 -1.055 1.00 80.50 95 ASN A CA 1
ATOM 767 C C . ASN A 1 95 ? -12.972 9.661 -0.081 1.00 80.50 95 ASN A C 1
ATOM 769 O O . ASN A 1 95 ? -11.755 9.475 -0.067 1.00 80.50 95 ASN A O 1
ATOM 773 N N . LEU A 1 96 ? -13.815 8.992 0.706 1.00 86.25 96 LEU A N 1
ATOM 774 C CA . LEU A 1 96 ? -13.456 7.966 1.669 1.00 86.25 96 LEU A CA 1
ATOM 775 C C . LEU A 1 96 ? -14.238 6.679 1.395 1.00 86.25 96 LEU A C 1
ATOM 777 O O . LEU A 1 96 ? -15.322 6.693 0.818 1.00 86.25 96 LEU A O 1
ATOM 781 N N . ARG A 1 97 ? -13.689 5.558 1.852 1.00 86.94 97 ARG A N 1
ATOM 782 C CA . ARG A 1 97 ? -14.362 4.265 1.958 1.00 86.94 97 ARG A CA 1
ATOM 783 C C . ARG A 1 97 ? -14.105 3.695 3.341 1.00 86.94 97 ARG A C 1
ATOM 785 O O . ARG A 1 97 ? -12.975 3.756 3.815 1.00 86.94 97 ARG A O 1
ATOM 792 N N . VAL A 1 98 ? -15.127 3.129 3.971 1.00 87.75 98 VAL A N 1
ATOM 793 C CA . VAL A 1 98 ? -15.023 2.579 5.327 1.00 87.75 98 VAL A CA 1
ATOM 794 C C . VAL A 1 98 ? -14.946 1.052 5.321 1.00 87.75 98 VAL A C 1
ATOM 796 O O . VAL A 1 98 ? -15.540 0.389 4.468 1.00 87.75 98 VAL A O 1
ATOM 799 N N . PHE A 1 99 ? -14.203 0.504 6.280 1.00 88.75 99 PHE A N 1
ATOM 800 C CA . PHE A 1 99 ? -14.161 -0.914 6.614 1.00 88.75 99 PHE A CA 1
ATOM 801 C C . PHE A 1 99 ? -14.315 -1.104 8.124 1.00 88.75 99 PHE A C 1
ATOM 803 O O . PHE A 1 99 ? -13.656 -0.417 8.904 1.00 88.75 99 PHE A O 1
ATOM 810 N N . VAL A 1 100 ? -15.158 -2.057 8.524 1.00 88.88 100 VAL A N 1
ATOM 811 C CA . VAL A 1 100 ? -15.287 -2.479 9.921 1.00 88.88 100 VAL A CA 1
ATOM 812 C C . VAL A 1 100 ? -14.344 -3.649 10.154 1.00 88.88 100 VAL A C 1
ATOM 814 O O . VAL A 1 100 ? -14.482 -4.709 9.548 1.00 88.88 100 VAL A O 1
ATOM 817 N N . ARG A 1 101 ? -13.351 -3.423 11.005 1.00 89.19 101 ARG A N 1
ATOM 818 C CA . ARG A 1 101 ? -12.308 -4.371 11.370 1.00 89.19 101 ARG A CA 1
ATOM 819 C C . ARG A 1 101 ? -12.620 -4.973 12.735 1.00 89.19 101 ARG A C 1
ATOM 821 O O . ARG A 1 101 ? -12.970 -4.250 13.662 1.00 89.19 101 ARG A O 1
ATOM 828 N N . GLU A 1 102 ? -12.423 -6.280 12.863 1.00 86.56 102 GLU A N 1
ATOM 829 C CA . GLU A 1 102 ? -12.692 -7.045 14.097 1.00 86.56 102 GLU A CA 1
ATOM 830 C C . GLU A 1 102 ? -11.410 -7.550 14.783 1.00 86.56 102 GLU A C 1
ATOM 832 O O . GLU A 1 102 ? -11.449 -8.128 15.866 1.00 86.56 102 GLU A O 1
ATOM 837 N N . SER A 1 103 ? -10.250 -7.355 14.152 1.00 87.12 103 SER A N 1
ATOM 838 C CA . SER A 1 103 ? -8.948 -7.776 14.679 1.00 87.12 103 SER A CA 1
ATOM 839 C C . SER A 1 103 ? -8.093 -6.563 15.040 1.00 87.12 103 SER A C 1
ATOM 841 O O . SER A 1 103 ? -8.021 -5.643 14.225 1.00 87.12 103 SER A O 1
ATOM 843 N N . PRO A 1 104 ? -7.370 -6.559 16.178 1.00 86.56 104 PRO A N 1
ATOM 844 C CA . PRO A 1 104 ? -6.495 -5.452 16.569 1.00 86.56 104 PRO A CA 1
ATOM 845 C C . PRO A 1 104 ? -5.265 -5.304 15.665 1.00 86.56 104 PRO A C 1
ATOM 847 O O . PRO A 1 104 ? -4.721 -4.205 15.556 1.00 86.56 104 PRO A O 1
ATOM 850 N N . VAL A 1 105 ? -4.869 -6.364 14.955 1.00 87.19 105 VAL A N 1
ATOM 851 C CA . VAL A 1 105 ? -3.733 -6.358 14.024 1.00 87.19 105 VAL A CA 1
ATOM 852 C C . VAL A 1 105 ? -4.239 -6.152 12.602 1.00 87.19 105 VAL A C 1
ATOM 854 O O . VAL A 1 105 ? -5.248 -6.742 12.221 1.00 87.19 105 VAL A O 1
ATOM 857 N N . ARG A 1 106 ? -3.533 -5.343 11.800 1.00 87.19 106 ARG A N 1
ATOM 858 C CA . ARG A 1 106 ? -3.785 -5.170 10.360 1.00 87.19 106 ARG A CA 1
ATOM 859 C C . ARG A 1 106 ? -2.900 -6.102 9.542 1.00 87.19 106 ARG A C 1
ATOM 861 O O . ARG A 1 106 ? -1.709 -5.858 9.388 1.00 87.19 106 ARG A O 1
ATOM 868 N N . SER A 1 107 ? -3.482 -7.151 8.978 1.00 86.81 107 SER A N 1
ATOM 869 C CA . SER A 1 107 ? -2.792 -8.087 8.099 1.00 86.81 107 SER A CA 1
ATOM 870 C C . SER A 1 107 ? -3.726 -8.585 7.006 1.00 86.81 107 SER A C 1
ATOM 872 O O . SER A 1 107 ? -4.872 -8.945 7.255 1.00 86.81 107 SER A O 1
ATOM 874 N N . SER A 1 108 ? -3.206 -8.679 5.781 1.00 84.56 108 SER A N 1
ATOM 875 C CA . SER A 1 108 ? -3.919 -9.328 4.676 1.00 84.56 108 SER A CA 1
ATOM 876 C C . SER A 1 108 ? -4.058 -10.845 4.853 1.00 84.56 108 SER A C 1
ATOM 878 O O . SER A 1 108 ? -4.774 -11.465 4.074 1.00 84.56 108 SER A O 1
ATOM 880 N N . GLN A 1 109 ? -3.356 -11.431 5.829 1.00 84.38 109 GLN A N 1
ATOM 881 C CA . GLN A 1 109 ? -3.421 -12.857 6.162 1.00 84.38 109 GLN A CA 1
ATOM 882 C C . GLN A 1 109 ? -4.574 -13.186 7.119 1.00 84.38 109 GLN A C 1
ATOM 884 O O . GLN A 1 109 ? -4.960 -14.344 7.235 1.00 84.38 109 GLN A O 1
ATOM 889 N N . LEU A 1 110 ? -5.123 -12.183 7.812 1.00 84.12 110 LEU A N 1
ATOM 890 C CA . LEU A 1 110 ? -6.171 -12.373 8.809 1.00 84.12 110 LEU A CA 1
ATOM 891 C C . LEU A 1 110 ? -7.530 -11.967 8.233 1.00 84.12 110 LEU A C 1
ATOM 893 O O . LEU A 1 110 ? -7.716 -10.852 7.737 1.00 84.12 110 LEU A O 1
ATOM 897 N N . LYS A 1 111 ? -8.509 -12.871 8.315 1.00 81.44 111 LYS A N 1
ATOM 898 C CA . LYS A 1 111 ? -9.897 -12.561 7.955 1.00 81.44 111 LYS A CA 1
ATOM 899 C C . LYS A 1 111 ? -10.437 -11.471 8.891 1.00 81.44 111 LYS A C 1
ATOM 901 O O . LYS A 1 111 ? -10.120 -11.464 10.074 1.00 81.44 111 LYS A O 1
ATOM 906 N N . GLY A 1 112 ? -11.221 -10.534 8.354 1.00 79.19 112 GLY A N 1
ATOM 907 C CA . GLY A 1 112 ? -11.793 -9.427 9.137 1.00 79.19 112 GLY A CA 1
ATOM 908 C C . GLY A 1 112 ? -10.782 -8.351 9.565 1.00 79.19 112 GLY A C 1
ATOM 909 O O . GLY A 1 112 ? -11.130 -7.461 10.335 1.00 79.19 112 GLY A O 1
ATOM 910 N N . SER A 1 113 ? -9.537 -8.419 9.077 1.00 87.31 113 SER A N 1
ATOM 911 C CA . SER A 1 113 ? -8.472 -7.472 9.422 1.00 87.31 113 SER A CA 1
ATOM 912 C C . SER A 1 113 ? -8.281 -6.372 8.372 1.00 87.31 113 SER A C 1
ATOM 914 O O . SER A 1 113 ? -8.369 -5.192 8.697 1.00 87.31 113 SER A O 1
ATOM 916 N N . VAL A 1 114 ? -8.049 -6.741 7.107 1.00 87.31 114 VAL A N 1
ATOM 917 C CA . VAL A 1 114 ? -7.933 -5.799 5.980 1.00 87.31 114 VAL A CA 1
ATOM 918 C C . VAL A 1 114 ? -8.707 -6.362 4.787 1.00 87.31 114 VAL A C 1
ATOM 920 O O . VAL A 1 114 ? -8.456 -7.505 4.388 1.00 87.31 114 VAL A O 1
ATOM 923 N N . PRO A 1 115 ? -9.630 -5.602 4.174 1.00 85.88 115 PRO A N 1
ATOM 924 C CA . PRO A 1 115 ? -10.408 -6.098 3.052 1.00 85.88 115 PRO A CA 1
ATOM 925 C C . PRO A 1 115 ? -9.544 -6.182 1.794 1.00 85.88 115 PRO A C 1
ATOM 927 O O . PRO A 1 115 ? -8.579 -5.434 1.630 1.00 85.88 115 PRO A O 1
ATOM 930 N N . ALA A 1 116 ? -9.923 -7.056 0.858 1.00 82.19 116 ALA A N 1
ATOM 931 C CA . ALA A 1 116 ? -9.163 -7.279 -0.375 1.00 82.19 116 ALA A CA 1
ATOM 932 C C . ALA A 1 116 ? -8.876 -5.983 -1.158 1.00 82.19 116 ALA A C 1
ATOM 934 O O . ALA A 1 116 ? -7.771 -5.809 -1.661 1.00 82.19 116 ALA A O 1
ATOM 935 N N . TRP A 1 117 ? -9.836 -5.053 -1.189 1.00 83.19 117 TRP A N 1
ATOM 936 C CA . TRP A 1 117 ? -9.732 -3.777 -1.903 1.00 83.19 117 TRP A CA 1
ATOM 937 C C . TRP A 1 117 ? -8.847 -2.725 -1.215 1.00 83.19 117 TRP A C 1
ATOM 939 O O . TRP A 1 117 ? -8.511 -1.732 -1.852 1.00 83.19 117 TRP A O 1
ATOM 949 N N . ALA A 1 118 ? -8.483 -2.910 0.059 1.00 86.06 118 ALA A N 1
ATOM 950 C CA . ALA A 1 118 ? -7.648 -1.971 0.819 1.00 86.06 118 ALA A CA 1
ATOM 951 C C . ALA A 1 118 ? -6.252 -2.528 1.135 1.00 86.06 118 ALA A C 1
ATOM 953 O O . ALA A 1 118 ? -5.505 -1.939 1.918 1.00 86.06 118 ALA A O 1
ATOM 954 N N . ARG A 1 119 ? -5.883 -3.686 0.572 1.00 85.06 119 ARG A N 1
ATOM 955 C CA . ARG A 1 119 ? -4.566 -4.291 0.803 1.00 85.06 119 ARG A CA 1
ATOM 956 C C . ARG A 1 119 ? -3.471 -3.339 0.313 1.00 85.06 119 ARG A C 1
ATOM 958 O O . ARG A 1 119 ? -3.450 -2.965 -0.852 1.00 85.06 119 ARG A O 1
ATOM 965 N N . GLY A 1 120 ? -2.574 -2.945 1.218 1.00 83.06 120 GLY A N 1
ATOM 966 C CA . GLY A 1 120 ? -1.501 -1.984 0.934 1.00 83.06 120 GLY A CA 1
ATOM 967 C C . GLY A 1 120 ? -1.935 -0.512 0.931 1.00 83.06 120 GLY A C 1
ATOM 968 O O . GLY A 1 120 ? -1.085 0.361 0.791 1.00 83.06 120 GLY A O 1
ATOM 969 N N . ALA A 1 121 ? -3.226 -0.213 1.112 1.00 87.06 121 ALA A N 1
ATOM 970 C CA . ALA A 1 121 ? -3.702 1.158 1.238 1.00 87.06 121 ALA A CA 1
ATOM 971 C C . ALA A 1 121 ? -3.445 1.690 2.655 1.00 87.06 121 ALA A C 1
ATOM 973 O O . ALA A 1 121 ? -3.661 0.991 3.649 1.00 87.06 121 ALA A O 1
ATOM 974 N N . ALA A 1 122 ? -3.010 2.946 2.748 1.00 88.25 122 ALA A N 1
ATOM 975 C CA . ALA A 1 122 ? -2.890 3.629 4.028 1.00 88.25 122 ALA A CA 1
ATOM 976 C C . ALA A 1 122 ? -4.282 3.936 4.596 1.00 88.25 122 ALA A C 1
ATOM 978 O O . ALA A 1 122 ? -5.172 4.387 3.870 1.00 88.25 122 ALA A O 1
ATOM 979 N N . VAL A 1 123 ? -4.451 3.706 5.896 1.00 90.56 123 VAL A N 1
ATOM 980 C CA . VAL A 1 123 ? -5.639 4.155 6.623 1.00 90.56 123 VAL A CA 1
ATOM 981 C C . VAL A 1 123 ? -5.503 5.651 6.875 1.00 90.56 123 VAL A C 1
ATOM 983 O O . VAL A 1 123 ? -4.477 6.100 7.374 1.00 90.56 123 VAL A O 1
ATOM 986 N N . GLU A 1 124 ? -6.530 6.409 6.508 1.00 90.56 124 GLU A N 1
ATOM 987 C CA . GLU A 1 124 ? -6.599 7.855 6.734 1.00 90.56 124 GLU A CA 1
ATOM 988 C C . GLU A 1 124 ? -6.897 8.149 8.206 1.00 90.56 124 GLU A C 1
ATOM 990 O O . GLU A 1 124 ? -6.282 9.016 8.817 1.00 90.56 124 GLU A O 1
ATOM 995 N N . LYS A 1 125 ? -7.861 7.419 8.772 1.00 91.25 125 LYS A N 1
ATOM 996 C CA . LYS A 1 125 ? -8.281 7.548 10.167 1.00 91.25 125 LYS A CA 1
ATOM 997 C C . LYS A 1 125 ? -8.951 6.270 10.647 1.00 91.25 125 LYS A C 1
ATOM 999 O O . LYS A 1 125 ? -9.571 5.550 9.859 1.00 91.25 125 LYS A O 1
ATOM 1004 N N . THR A 1 126 ? -8.864 6.044 11.949 1.00 92.81 126 THR A N 1
ATOM 1005 C CA . THR A 1 126 ? -9.496 4.918 12.631 1.00 92.81 126 THR A CA 1
ATOM 1006 C C . THR A 1 126 ? -10.275 5.418 13.821 1.00 92.81 126 THR A C 1
ATOM 1008 O O . THR A 1 126 ? -9.742 6.184 14.619 1.00 92.81 126 THR A O 1
ATOM 1011 N N . PHE A 1 127 ? -11.502 4.935 13.965 1.00 92.88 127 PHE A N 1
ATOM 1012 C CA . PHE A 1 127 ? -12.258 5.074 15.202 1.00 92.88 127 PHE A CA 1
ATOM 1013 C C . PHE A 1 127 ? -12.336 3.727 15.916 1.00 92.88 127 PHE A C 1
ATOM 1015 O O . PHE A 1 127 ? -12.438 2.680 15.272 1.00 92.88 127 PHE A O 1
ATOM 1022 N N . GLY A 1 128 ? -12.299 3.765 17.244 1.00 91.75 128 GLY A N 1
ATOM 1023 C CA . GLY A 1 128 ? -12.316 2.587 18.103 1.00 91.75 128 GLY A CA 1
ATOM 1024 C C . GLY A 1 128 ? -10.949 2.265 18.728 1.00 91.75 128 GLY A C 1
ATOM 1025 O O . GLY A 1 128 ? -10.004 3.042 18.590 1.00 91.75 128 GLY A O 1
ATOM 1026 N N . PRO A 1 129 ? -10.825 1.123 19.421 1.00 93.38 129 PRO A N 1
ATOM 1027 C CA . PRO A 1 129 ? -11.824 0.059 19.485 1.00 93.38 129 PRO A CA 1
ATOM 1028 C C . PRO A 1 129 ? -13.095 0.471 20.230 1.00 93.38 129 PRO A C 1
ATOM 1030 O O . PRO A 1 129 ? -13.013 1.016 21.325 1.00 93.38 129 PRO A O 1
ATOM 1033 N N . PHE A 1 130 ? -14.257 0.145 19.673 1.00 93.38 130 PHE A N 1
ATOM 1034 C CA . PHE A 1 130 ? -15.532 0.187 20.388 1.00 93.38 130 PHE A CA 1
ATOM 1035 C C . PHE A 1 130 ? -15.929 -1.217 20.816 1.00 93.38 130 PHE A C 1
ATOM 1037 O O . PHE A 1 130 ? -15.683 -2.178 20.087 1.00 93.38 130 PHE A O 1
ATOM 1044 N N . THR A 1 131 ? -16.544 -1.343 21.986 1.00 91.88 131 THR A N 1
ATOM 1045 C CA . THR A 1 131 ? -17.120 -2.614 22.430 1.00 91.88 131 THR A CA 1
ATOM 1046 C C . THR A 1 131 ? -18.506 -2.752 21.822 1.00 91.88 131 THR A C 1
ATOM 1048 O O . THR A 1 131 ? -19.324 -1.852 21.961 1.00 91.88 131 THR A O 1
ATOM 1051 N N . ASN A 1 132 ? -18.784 -3.849 21.135 1.00 87.25 132 ASN A N 1
ATOM 1052 C CA . ASN A 1 132 ? -20.131 -4.169 20.682 1.00 87.25 132 ASN A CA 1
ATOM 1053 C C . ASN A 1 132 ? -20.902 -4.909 21.790 1.00 87.25 132 ASN A C 1
ATOM 1055 O O . ASN A 1 132 ? -20.318 -5.363 22.773 1.00 87.25 132 ASN A O 1
ATOM 1059 N N . LYS A 1 133 ? -22.220 -5.059 21.648 1.00 84.50 133 LYS A N 1
ATOM 1060 C CA . LYS A 1 133 ? -23.075 -5.741 22.635 1.00 84.50 133 LYS A CA 1
ATOM 1061 C C . LYS A 1 133 ? -22.678 -7.200 22.909 1.00 84.50 133 LYS A C 1
ATOM 1063 O O . LYS A 1 133 ? -22.939 -7.698 23.998 1.00 84.50 133 LYS A O 1
ATOM 1068 N N . ASP A 1 134 ? -22.016 -7.860 21.960 1.00 83.62 134 ASP A N 1
ATOM 1069 C CA . ASP A 1 134 ? -21.417 -9.197 22.108 1.00 83.62 134 ASP A CA 1
ATOM 1070 C C . ASP A 1 134 ? -19.988 -9.173 22.689 1.00 83.62 134 ASP A C 1
ATOM 1072 O O . ASP A 1 134 ? -19.256 -10.156 22.598 1.00 83.62 134 ASP A O 1
ATOM 1076 N N . SER A 1 135 ? -19.571 -8.041 23.265 1.00 86.12 135 SER A N 1
ATOM 1077 C CA . SER A 1 135 ? -18.242 -7.788 23.835 1.00 86.12 135 SER A CA 1
ATOM 1078 C C . SER A 1 135 ? -17.075 -7.813 22.840 1.00 86.12 135 SER A C 1
ATOM 1080 O O . SER A 1 135 ? -15.922 -7.635 23.248 1.00 86.12 135 SER A O 1
ATOM 1082 N N . LYS A 1 136 ? -17.328 -7.962 21.533 1.00 85.38 136 LYS A N 1
ATOM 1083 C CA . LYS A 1 136 ? -16.272 -7.851 20.519 1.00 85.38 136 LYS A CA 1
ATOM 1084 C C . LYS A 1 136 ? -15.782 -6.417 20.390 1.00 85.38 136 LYS A C 1
ATOM 1086 O O . LYS A 1 136 ? -16.529 -5.462 20.593 1.00 85.38 136 LYS A O 1
ATOM 1091 N N . LYS A 1 137 ? -14.513 -6.271 20.013 1.00 90.38 137 LYS A N 1
ATOM 1092 C CA . LYS A 1 137 ? -13.909 -4.973 19.714 1.00 90.38 137 LYS A CA 1
ATOM 1093 C C . LYS A 1 137 ? -13.991 -4.700 18.216 1.00 90.38 137 LYS A C 1
ATOM 1095 O O . LY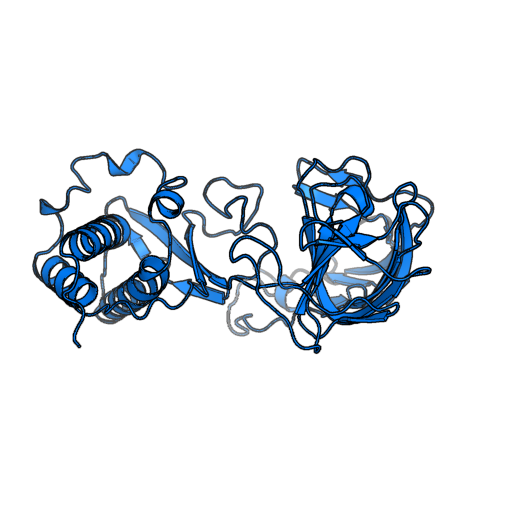S A 1 137 ? -13.558 -5.525 17.415 1.00 90.38 137 LYS A O 1
ATOM 1100 N N . LEU A 1 138 ? -14.537 -3.543 17.859 1.00 90.19 138 LEU A N 1
ATOM 1101 C CA . LEU A 1 138 ? -14.695 -3.093 16.480 1.00 90.19 138 LEU A CA 1
ATOM 1102 C C . LEU A 1 138 ? -13.880 -1.826 16.233 1.00 90.19 138 LEU A C 1
ATOM 1104 O O . LEU A 1 138 ? -13.896 -0.893 17.037 1.00 90.19 138 LEU A O 1
ATOM 1108 N N . TRP A 1 139 ? -13.204 -1.781 15.091 1.00 92.88 139 TRP A N 1
ATOM 1109 C CA . TRP A 1 139 ? -12.506 -0.605 14.584 1.00 92.88 139 TRP A CA 1
ATOM 1110 C C . TRP A 1 139 ? -13.114 -0.188 13.251 1.00 92.88 139 TRP A C 1
ATOM 1112 O O . TRP A 1 139 ? -13.397 -1.028 12.403 1.00 92.88 139 TRP A O 1
ATOM 1122 N N . PHE A 1 140 ? -13.261 1.110 13.035 1.00 91.88 140 PHE A N 1
ATOM 1123 C CA . PHE A 1 140 ? -13.772 1.665 11.787 1.00 91.88 140 PHE A CA 1
ATOM 1124 C C . PHE A 1 140 ? -12.626 2.357 11.065 1.00 91.88 140 PHE A C 1
ATOM 1126 O O . PHE A 1 140 ? -12.233 3.466 11.427 1.00 91.88 140 PHE A O 1
ATOM 1133 N N . ASP A 1 141 ? -12.071 1.673 10.068 1.00 92.00 141 ASP A N 1
ATOM 1134 C CA . ASP A 1 141 ? -10.944 2.145 9.274 1.00 92.00 141 ASP A CA 1
ATOM 1135 C C . ASP A 1 141 ? -11.463 2.861 8.020 1.00 92.00 141 ASP A C 1
ATOM 1137 O O . ASP A 1 141 ? -12.165 2.278 7.190 1.00 92.00 141 ASP A O 1
ATOM 1141 N N . PHE A 1 142 ? -11.111 4.138 7.872 1.00 91.31 142 PHE A N 1
ATOM 1142 C CA . PHE A 1 142 ? -11.455 4.949 6.708 1.00 91.31 142 PHE A CA 1
ATOM 1143 C C . PHE A 1 142 ? -10.251 5.060 5.775 1.00 91.31 142 PHE A C 1
ATOM 1145 O O . PHE A 1 142 ? -9.146 5.406 6.190 1.00 91.31 142 PHE A O 1
ATOM 1152 N N . TYR A 1 143 ? -10.486 4.815 4.493 1.00 90.25 143 TYR A N 1
ATOM 1153 C CA . TYR A 1 143 ? -9.485 4.826 3.436 1.00 90.25 143 TYR A CA 1
ATOM 1154 C C . TYR A 1 143 ? -9.816 5.902 2.418 1.00 90.25 143 TYR A C 1
ATOM 1156 O O . TYR A 1 143 ? -10.936 5.953 1.911 1.00 90.25 143 TYR A O 1
ATOM 1164 N N . ARG A 1 144 ? -8.839 6.736 2.068 1.00 89.25 144 ARG A N 1
ATOM 1165 C CA . ARG A 1 144 ? -9.017 7.761 1.040 1.00 89.25 144 ARG A CA 1
ATOM 1166 C C . ARG A 1 144 ? -9.038 7.153 -0.358 1.00 89.25 144 ARG A C 1
ATOM 1168 O O . ARG A 1 144 ? -8.103 6.470 -0.769 1.00 89.25 144 ARG A O 1
ATOM 1175 N N . ILE A 1 145 ? -10.087 7.454 -1.117 1.00 85.69 145 ILE A N 1
ATOM 1176 C CA . ILE A 1 145 ? -10.211 7.082 -2.526 1.00 85.69 145 ILE A CA 1
ATOM 1177 C C . ILE A 1 145 ? -9.409 8.093 -3.350 1.00 85.69 145 ILE A C 1
ATOM 1179 O O . ILE A 1 145 ? -9.797 9.252 -3.499 1.00 85.69 145 ILE A O 1
ATOM 1183 N N . LYS A 1 146 ? -8.272 7.658 -3.901 1.00 85.31 146 LYS A N 1
ATOM 1184 C CA . LYS A 1 146 ? -7.430 8.482 -4.779 1.00 85.31 146 LYS A CA 1
ATOM 1185 C C . LYS A 1 146 ? -7.674 8.154 -6.251 1.00 85.31 146 LYS A C 1
ATOM 1187 O O . LYS A 1 146 ? -7.691 6.993 -6.645 1.00 85.31 146 LYS A O 1
ATOM 1192 N N . ARG A 1 147 ? -7.806 9.192 -7.085 1.00 84.69 147 ARG A N 1
ATOM 1193 C CA . ARG A 1 147 ? -7.902 9.063 -8.551 1.00 84.69 147 ARG A CA 1
ATOM 1194 C C . ARG A 1 147 ? -6.517 9.203 -9.188 1.00 84.69 147 ARG A C 1
ATOM 1196 O O . ARG A 1 147 ? -6.053 10.309 -9.490 1.00 84.69 147 ARG A O 1
ATOM 1203 N N . LEU A 1 148 ? -5.855 8.063 -9.352 1.00 90.94 148 LEU A N 1
ATOM 1204 C CA . LEU A 1 148 ? -4.538 7.946 -9.978 1.00 90.94 148 LEU A CA 1
ATOM 1205 C C . LEU A 1 148 ? -4.663 7.871 -11.500 1.00 90.94 148 LEU A C 1
ATOM 1207 O O . LEU A 1 148 ? -5.631 7.320 -12.011 1.00 90.94 148 LEU A O 1
ATOM 1211 N N . THR A 1 149 ? -3.683 8.405 -12.218 1.00 92.88 149 THR A N 1
ATOM 1212 C CA . THR A 1 149 ? -3.541 8.186 -13.659 1.00 92.88 149 THR A CA 1
ATOM 1213 C C . THR A 1 149 ? -3.068 6.755 -13.888 1.00 92.88 149 THR A C 1
ATOM 1215 O O . THR A 1 149 ? -2.173 6.295 -13.185 1.00 92.88 149 THR A O 1
ATOM 1218 N N . ALA A 1 150 ? -3.644 6.063 -14.868 1.00 95.38 150 ALA A N 1
ATOM 1219 C CA . ALA A 1 150 ? -3.261 4.703 -15.232 1.00 95.38 150 ALA A CA 1
ATOM 1220 C C . ALA A 1 150 ? -2.586 4.669 -16.605 1.00 95.38 150 ALA A C 1
ATOM 1222 O O . ALA A 1 150 ? -3.065 5.312 -17.539 1.00 95.38 150 ALA A O 1
ATOM 1223 N N . LEU A 1 151 ? -1.517 3.883 -16.721 1.00 96.56 151 LEU A N 1
ATOM 1224 C CA . LEU A 1 151 ? -0.871 3.539 -17.985 1.00 96.56 151 LEU A CA 1
ATOM 1225 C C . LEU A 1 151 ? -1.121 2.055 -18.279 1.00 96.56 151 LEU A C 1
ATOM 1227 O O . LEU A 1 151 ? -0.874 1.200 -17.426 1.00 96.56 151 LEU A O 1
ATOM 1231 N N . TYR A 1 152 ? -1.621 1.760 -19.474 1.00 96.56 152 TYR A N 1
ATOM 1232 C CA . TYR A 1 152 ? -1.998 0.417 -19.918 1.00 96.56 152 TYR A CA 1
ATOM 1233 C C . TYR A 1 152 ? -1.024 -0.099 -20.974 1.00 96.56 152 TYR A C 1
ATOM 1235 O O . TYR A 1 152 ? -0.480 0.684 -21.751 1.00 96.56 152 TYR A O 1
ATOM 1243 N N . LEU A 1 153 ? -0.846 -1.418 -21.030 1.00 95.56 153 LEU A N 1
ATOM 1244 C CA . LEU A 1 153 ? -0.186 -2.094 -22.147 1.00 95.56 153 LEU A CA 1
ATOM 1245 C C . LEU A 1 153 ? -1.232 -2.457 -23.210 1.00 95.56 153 LEU A C 1
ATOM 1247 O O . LEU A 1 153 ? -2.366 -2.809 -22.891 1.00 95.56 153 LEU A O 1
ATOM 1251 N N . GLU A 1 154 ? -0.861 -2.376 -24.483 1.00 94.06 154 GLU A N 1
ATOM 1252 C CA . GLU A 1 154 ? -1.743 -2.732 -25.595 1.00 94.06 154 GLU A CA 1
ATOM 1253 C C . GLU A 1 154 ? -2.242 -4.186 -25.519 1.00 94.06 154 GLU A C 1
ATOM 1255 O O . GLU A 1 154 ? -1.461 -5.145 -25.543 1.00 94.06 154 GLU A O 1
ATOM 1260 N N . GLY A 1 155 ? -3.569 -4.337 -25.502 1.00 90.94 155 GLY A N 1
ATOM 1261 C CA . GLY A 1 155 ? -4.258 -5.622 -25.372 1.00 90.94 155 GLY A CA 1
ATOM 1262 C C . GLY A 1 155 ? -4.498 -6.067 -23.927 1.00 90.94 155 GLY A C 1
ATOM 1263 O O . GLY A 1 155 ? -5.171 -7.072 -23.726 1.00 90.94 155 GLY A O 1
ATOM 1264 N N . GLU A 1 156 ? -4.007 -5.320 -22.934 1.00 91.69 156 GLU A N 1
ATOM 1265 C CA . GLU A 1 156 ? -4.238 -5.613 -21.520 1.00 91.69 156 GLU A CA 1
ATOM 1266 C C . GLU A 1 156 ? -5.418 -4.810 -20.965 1.00 91.69 156 GLU A C 1
ATOM 1268 O O . GLU A 1 156 ? -5.566 -3.604 -21.193 1.00 91.69 156 GLU A O 1
ATOM 1273 N N . ASN A 1 157 ? -6.273 -5.484 -20.196 1.00 90.31 157 ASN A N 1
ATOM 1274 C CA . ASN A 1 157 ? -7.424 -4.843 -19.561 1.00 90.31 157 ASN A CA 1
ATOM 1275 C C . ASN A 1 157 ? -7.045 -4.087 -18.288 1.00 90.31 157 ASN A C 1
ATOM 1277 O O . ASN A 1 157 ? -7.636 -3.036 -18.013 1.00 90.31 157 ASN A O 1
ATOM 1281 N N . ASP A 1 158 ? -6.062 -4.614 -17.561 1.00 92.94 158 ASP A N 1
ATOM 1282 C CA . ASP A 1 158 ? -5.581 -4.093 -16.290 1.00 92.94 158 ASP A CA 1
ATOM 1283 C C . ASP A 1 158 ? -4.468 -3.053 -16.510 1.00 92.94 158 ASP A C 1
ATOM 1285 O O . ASP A 1 158 ? -3.579 -3.260 -17.342 1.00 92.94 158 ASP A O 1
ATOM 1289 N N . PRO A 1 159 ? -4.460 -1.936 -15.757 1.00 95.38 159 PRO A N 1
ATOM 1290 C CA . PRO A 1 159 ? -3.332 -1.012 -15.747 1.00 95.38 159 PRO A CA 1
ATOM 1291 C C . PRO A 1 159 ? -2.011 -1.719 -15.437 1.00 95.38 159 PRO A C 1
ATOM 1293 O O . PRO A 1 159 ? -1.935 -2.513 -14.498 1.00 95.38 159 PRO A O 1
ATOM 1296 N N . ALA A 1 160 ? -0.950 -1.362 -16.153 1.00 96.69 160 ALA A N 1
ATOM 1297 C CA . ALA A 1 160 ? 0.406 -1.788 -15.821 1.00 96.69 160 ALA A CA 1
ATOM 1298 C C . ALA A 1 160 ? 0.934 -1.030 -14.596 1.00 96.69 160 ALA A C 1
ATOM 1300 O O . ALA A 1 160 ? 1.527 -1.615 -13.692 1.00 96.69 160 ALA A O 1
ATOM 1301 N N . ILE A 1 161 ? 0.669 0.275 -14.543 1.00 97.25 161 ILE A N 1
ATOM 1302 C CA . ILE A 1 161 ? 1.069 1.145 -13.439 1.00 97.25 161 ILE A CA 1
ATOM 1303 C C . ILE A 1 161 ? 0.023 2.243 -13.227 1.00 97.25 161 ILE A C 1
ATOM 1305 O O . ILE A 1 161 ? -0.539 2.775 -14.188 1.00 97.25 161 ILE A O 1
ATOM 1309 N N . LEU A 1 162 ? -0.235 2.590 -11.967 1.00 96.12 162 LEU A N 1
ATOM 1310 C CA . LEU A 1 162 ? -1.039 3.739 -11.568 1.00 96.12 162 LEU A CA 1
ATOM 1311 C C . LEU A 1 162 ? -0.204 4.695 -10.721 1.00 96.12 162 LEU A C 1
ATOM 1313 O O . LEU A 1 162 ? 0.505 4.272 -9.811 1.00 96.12 162 LEU A O 1
ATOM 1317 N N . PHE A 1 163 ? -0.295 5.989 -11.001 1.00 95.62 163 PHE A N 1
ATOM 1318 C CA . PHE A 1 163 ? 0.519 7.007 -10.342 1.00 95.62 163 PHE A CA 1
ATOM 1319 C C . PHE A 1 163 ? -0.162 8.375 -10.367 1.00 95.62 163 PHE A C 1
ATOM 1321 O O . PHE A 1 163 ? -1.121 8.618 -11.103 1.00 95.62 163 PHE A O 1
ATOM 1328 N N . ASN A 1 164 ? 0.317 9.287 -9.527 1.00 93.12 164 ASN A N 1
ATOM 1329 C CA . ASN A 1 164 ? -0.171 10.658 -9.474 1.00 93.12 164 ASN A CA 1
ATOM 1330 C C . ASN A 1 164 ? 0.782 11.601 -10.227 1.00 93.12 164 ASN A C 1
ATOM 1332 O O . ASN A 1 164 ? 1.994 11.431 -10.161 1.00 93.12 164 ASN A O 1
ATOM 1336 N N . VAL A 1 165 ? 0.243 12.602 -10.924 1.00 90.62 165 VAL A N 1
ATOM 1337 C CA . VAL A 1 165 ? 0.996 13.574 -11.737 1.00 90.62 165 VAL A CA 1
ATOM 1338 C C . VAL A 1 165 ? 0.488 14.988 -11.480 1.00 90.62 165 VAL A C 1
ATOM 1340 O O . VAL A 1 165 ? -0.685 15.166 -11.152 1.00 90.62 165 VAL A O 1
ATOM 1343 N N . SER A 1 166 ? 1.351 15.988 -11.676 1.00 80.50 166 SER A N 1
ATOM 1344 C CA . SER A 1 166 ? 1.017 17.413 -11.507 1.00 80.50 166 SER A CA 1
ATOM 1345 C C . SER A 1 166 ? 0.233 18.023 -12.675 1.00 80.50 166 SER A C 1
ATOM 1347 O O . SER A 1 166 ? -0.258 19.144 -12.563 1.00 80.50 166 SER A O 1
ATOM 1349 N N . VAL A 1 167 ? 0.120 17.321 -13.805 1.00 83.38 167 VAL A N 1
ATOM 1350 C CA . VAL A 1 167 ? -0.566 17.838 -14.996 1.00 83.38 167 VAL A CA 1
ATOM 1351 C C . VAL A 1 167 ? -2.087 17.815 -14.841 1.00 83.38 167 VAL A C 1
ATOM 1353 O O . VAL A 1 167 ? -2.646 17.040 -14.060 1.00 83.38 167 VAL A O 1
ATOM 1356 N N . LYS A 1 168 ? -2.773 18.660 -15.619 1.00 81.62 168 LYS A N 1
ATOM 1357 C CA . LYS A 1 168 ? -4.234 18.759 -15.598 1.00 81.62 168 LYS A CA 1
ATOM 1358 C C . LYS A 1 168 ? -4.864 17.419 -15.985 1.00 81.62 168 LYS A C 1
ATOM 1360 O O . LYS A 1 168 ? -4.624 16.883 -17.063 1.00 81.62 168 LYS A O 1
ATOM 1365 N N . LYS A 1 169 ? -5.710 16.905 -15.096 1.00 84.25 169 LYS A N 1
ATOM 1366 C CA . LYS A 1 169 ? -6.456 15.659 -15.276 1.00 84.25 169 LYS A CA 1
ATOM 1367 C C . LYS A 1 169 ? -7.857 15.948 -15.801 1.00 84.25 169 LYS A C 1
ATOM 1369 O O . LYS A 1 169 ? -8.518 16.872 -15.329 1.00 84.25 169 LYS A O 1
ATOM 1374 N N . ARG A 1 170 ? -8.332 15.133 -16.741 1.00 80.44 170 ARG A N 1
ATOM 1375 C CA . ARG A 1 170 ? -9.711 15.159 -17.250 1.00 80.44 170 ARG A CA 1
ATOM 1376 C C . ARG A 1 170 ? -10.423 13.875 -16.849 1.00 80.44 170 ARG A C 1
ATOM 1378 O O . ARG A 1 170 ? -9.930 12.782 -17.106 1.00 80.44 170 ARG A O 1
ATOM 1385 N N . ILE A 1 171 ? -11.583 13.999 -16.215 1.00 77.00 171 ILE A N 1
ATOM 1386 C CA . ILE A 1 171 ? -12.440 12.857 -15.882 1.00 77.00 171 ILE A CA 1
ATOM 1387 C C . ILE A 1 171 ? -13.537 12.802 -16.942 1.00 77.00 171 ILE A C 1
ATOM 1389 O O . ILE A 1 171 ? -14.414 13.660 -16.950 1.00 77.00 171 ILE A O 1
ATOM 1393 N N . ILE A 1 172 ? -13.466 11.816 -17.838 1.00 75.06 172 ILE A N 1
ATOM 1394 C CA . ILE A 1 172 ? -14.476 11.612 -18.891 1.00 75.06 172 ILE A CA 1
ATOM 1395 C C . ILE A 1 172 ? -15.498 10.563 -18.441 1.00 75.06 172 ILE A C 1
ATOM 1397 O O . ILE A 1 172 ? -16.701 10.799 -18.483 1.00 75.06 172 ILE A O 1
ATOM 1401 N N . ILE A 1 173 ? -15.017 9.422 -17.938 1.00 74.44 173 ILE A N 1
ATOM 1402 C CA . ILE A 1 173 ? -15.849 8.326 -17.431 1.00 74.44 173 ILE A CA 1
ATOM 1403 C C . ILE A 1 173 ? -15.561 8.150 -15.941 1.00 74.44 173 ILE A C 1
ATOM 1405 O O . ILE A 1 173 ? -14.431 7.866 -15.558 1.00 74.44 173 ILE A O 1
ATOM 1409 N N . LYS A 1 174 ? -16.589 8.272 -15.090 1.00 71.94 174 LYS A N 1
ATOM 1410 C CA . LYS A 1 174 ? -16.442 8.230 -13.619 1.00 71.94 174 LYS A CA 1
ATOM 1411 C C . LYS A 1 174 ? -15.786 6.951 -13.085 1.00 71.94 174 LYS A C 1
ATOM 1413 O O . LYS A 1 174 ? -15.104 7.000 -12.070 1.00 71.94 174 LYS A O 1
ATOM 1418 N N . LYS A 1 175 ? -16.015 5.820 -13.758 1.00 74.50 175 LYS A N 1
ATOM 1419 C CA . LYS A 1 175 ? -15.468 4.506 -13.383 1.00 74.50 175 LYS A CA 1
ATOM 1420 C C . LYS A 1 175 ? -14.029 4.284 -13.858 1.00 74.50 175 LYS A C 1
ATOM 1422 O O . LYS A 1 175 ? -13.427 3.293 -13.464 1.00 74.50 175 LYS A O 1
ATOM 1427 N N . LEU A 1 176 ? -13.497 5.159 -14.714 1.00 76.81 176 LEU A N 1
ATOM 1428 C CA . LEU A 1 176 ? -12.148 5.026 -15.253 1.00 76.81 176 LEU A CA 1
ATOM 1429 C C . LEU A 1 176 ? -11.171 5.986 -14.566 1.00 76.81 176 LEU A C 1
ATOM 1431 O O . LEU A 1 176 ? -11.573 7.047 -14.075 1.00 76.81 176 LEU A O 1
ATOM 1435 N N . PRO A 1 177 ? -9.873 5.635 -14.560 1.00 80.62 177 PRO A N 1
ATOM 1436 C CA . PRO A 1 177 ? -8.812 6.558 -14.197 1.00 80.62 177 PRO A CA 1
ATOM 1437 C C . PRO A 1 177 ? -8.903 7.883 -14.978 1.00 80.62 177 PRO A C 1
ATOM 1439 O O . PRO A 1 177 ? -9.281 7.879 -16.152 1.00 80.62 177 PRO A O 1
ATOM 1442 N N . PRO A 1 178 ? -8.553 9.024 -14.356 1.00 82.38 178 PRO A N 1
ATOM 1443 C CA . PRO A 1 178 ? -8.437 10.294 -15.055 1.00 82.38 178 PRO A CA 1
ATOM 1444 C C . PRO A 1 178 ? -7.462 10.208 -16.230 1.00 82.38 178 PRO A C 1
ATOM 1446 O O . PRO A 1 178 ? -6.403 9.585 -16.146 1.00 82.38 178 PRO A O 1
ATOM 1449 N N . ILE A 1 179 ? -7.810 10.916 -17.297 1.00 84.31 179 ILE A N 1
ATOM 1450 C CA . ILE A 1 179 ? -7.021 11.017 -18.516 1.00 84.31 179 ILE A CA 1
ATOM 1451 C C . ILE A 1 179 ? -6.114 12.240 -18.427 1.00 84.31 179 ILE A C 1
ATOM 1453 O O . ILE A 1 179 ? -6.521 13.308 -17.958 1.00 84.31 179 ILE A O 1
ATOM 1457 N N . ILE A 1 180 ? -4.897 12.081 -18.928 1.00 88.12 180 ILE A N 1
ATOM 1458 C CA . ILE A 1 180 ? -3.923 13.150 -19.139 1.00 88.12 180 ILE A CA 1
ATOM 1459 C C . ILE A 1 180 ? -3.508 13.165 -20.610 1.00 88.12 180 ILE A C 1
ATOM 1461 O O . ILE A 1 180 ? -3.748 12.193 -21.329 1.00 88.12 180 ILE A O 1
ATOM 1465 N N . ASP A 1 181 ? -2.924 14.270 -21.065 1.00 87.31 181 ASP A N 1
ATOM 1466 C CA . ASP A 1 181 ? -2.389 14.342 -22.424 1.00 87.31 181 ASP A CA 1
ATOM 1467 C C . ASP A 1 181 ? -1.227 13.349 -22.609 1.00 87.31 181 ASP A C 1
ATOM 1469 O O . ASP A 1 181 ? -0.366 13.253 -21.725 1.00 87.31 181 ASP A O 1
ATOM 1473 N N . PRO A 1 182 ? -1.186 12.605 -23.731 1.00 91.50 182 PRO A N 1
ATOM 1474 C CA . PRO A 1 182 ? -0.070 11.724 -24.035 1.00 91.50 182 PRO A CA 1
ATOM 1475 C C . PRO A 1 182 ? 1.261 12.473 -24.119 1.00 91.50 182 PRO A C 1
ATOM 1477 O O . PRO A 1 182 ? 1.398 13.458 -24.840 1.00 91.50 182 PRO A O 1
ATOM 1480 N N . ALA A 1 183 ? 2.261 11.962 -23.411 1.00 92.75 183 ALA A N 1
ATOM 1481 C CA . ALA A 1 183 ? 3.627 12.458 -23.408 1.00 92.75 183 ALA A CA 1
ATOM 1482 C C . ALA A 1 183 ? 4.631 11.297 -23.346 1.00 92.75 183 ALA A C 1
ATOM 1484 O O . ALA A 1 183 ? 4.302 10.183 -22.934 1.00 92.75 183 ALA A O 1
ATOM 1485 N N . LEU A 1 184 ? 5.878 11.578 -23.730 1.00 95.88 184 LEU A N 1
ATOM 1486 C CA . LEU A 1 184 ? 6.999 10.640 -23.589 1.00 95.88 184 LEU A CA 1
ATOM 1487 C C . LEU A 1 184 ? 7.521 10.556 -22.152 1.00 95.88 184 LEU A C 1
ATOM 1489 O O . LEU A 1 184 ? 8.165 9.580 -21.792 1.00 95.88 184 LEU A O 1
ATOM 1493 N N . ASN A 1 185 ? 7.280 11.583 -21.337 1.00 95.69 185 ASN A N 1
ATOM 1494 C CA . ASN A 1 185 ? 7.817 11.677 -19.987 1.00 95.69 185 ASN A CA 1
ATOM 1495 C C . ASN A 1 185 ? 6.747 12.179 -19.025 1.00 95.69 185 ASN A C 1
ATOM 1497 O O . ASN A 1 185 ? 6.138 13.226 -19.253 1.00 95.69 185 ASN A O 1
ATOM 1501 N N . TYR A 1 186 ? 6.581 11.471 -17.915 1.00 95.50 186 TYR A N 1
ATOM 1502 C CA . TYR A 1 186 ? 5.704 11.857 -16.820 1.00 95.50 186 TYR A CA 1
ATOM 1503 C C . TYR A 1 186 ? 6.509 12.010 -15.536 1.00 95.50 186 TYR A C 1
ATOM 1505 O O . TYR A 1 186 ? 7.333 11.160 -15.199 1.00 95.50 186 TYR A O 1
ATOM 1513 N N . LYS A 1 187 ? 6.243 13.090 -14.799 1.00 95.88 187 LYS A N 1
ATOM 1514 C CA . LYS A 1 187 ? 6.790 13.307 -13.458 1.00 95.88 187 LYS A CA 1
ATOM 1515 C C . LYS A 1 187 ? 5.746 12.909 -12.424 1.00 95.88 187 LYS A C 1
ATOM 1517 O O . LYS A 1 187 ? 4.678 13.524 -12.358 1.00 95.88 187 LYS A O 1
ATOM 1522 N N . ALA A 1 188 ? 6.057 11.884 -11.642 1.00 95.50 188 ALA A N 1
ATOM 1523 C CA . ALA A 1 188 ? 5.243 11.475 -10.515 1.00 95.50 188 ALA A CA 1
ATOM 1524 C C . ALA A 1 188 ? 5.495 12.407 -9.321 1.00 95.50 188 ALA A C 1
ATOM 1526 O O . ALA A 1 188 ? 6.644 12.720 -8.996 1.00 95.50 188 ALA A O 1
ATOM 1527 N N . ILE A 1 189 ? 4.415 12.868 -8.695 1.00 94.94 189 ILE A N 1
ATOM 1528 C CA . ILE A 1 189 ? 4.456 13.742 -7.511 1.00 94.94 189 ILE A CA 1
ATOM 1529 C C . ILE A 1 189 ? 4.462 12.911 -6.214 1.00 94.94 189 ILE A C 1
ATOM 1531 O O . ILE A 1 189 ? 4.113 11.730 -6.290 1.00 94.94 189 ILE A O 1
ATOM 1535 N N . PRO A 1 190 ? 4.817 13.492 -5.045 1.00 95.44 190 PRO A N 1
ATOM 1536 C CA . PRO A 1 190 ? 4.776 12.773 -3.771 1.00 95.44 190 PRO A CA 1
ATOM 1537 C C . PRO A 1 190 ? 3.398 12.140 -3.512 1.00 95.44 190 PRO A C 1
ATOM 1539 O O . PRO A 1 190 ? 2.406 12.846 -3.324 1.00 95.44 190 PRO A O 1
ATOM 1542 N N . ASP A 1 191 ? 3.326 10.807 -3.564 1.00 93.38 191 ASP A N 1
ATOM 1543 C CA . ASP A 1 191 ? 2.119 9.996 -3.362 1.00 93.38 191 ASP A CA 1
ATOM 1544 C C . ASP A 1 191 ? 2.501 8.495 -3.349 1.00 93.38 191 ASP A C 1
ATOM 1546 O O . ASP A 1 191 ? 3.606 8.114 -2.973 1.00 93.38 191 ASP A O 1
ATOM 1550 N N . SER A 1 192 ? 1.587 7.624 -3.768 1.00 93.31 192 SER A N 1
ATOM 1551 C CA . SER A 1 192 ? 1.794 6.209 -4.029 1.00 93.31 192 SER A CA 1
ATOM 1552 C C . SER A 1 192 ? 1.828 5.915 -5.528 1.00 93.31 192 SER A C 1
ATOM 1554 O O . SER A 1 192 ? 1.089 6.504 -6.323 1.00 93.31 192 SER A O 1
ATOM 1556 N N . VAL A 1 193 ? 2.669 4.954 -5.894 1.00 96.12 193 VAL A N 1
ATOM 1557 C CA . VAL A 1 193 ? 2.692 4.302 -7.201 1.00 96.12 193 VAL A CA 1
ATOM 1558 C C . VAL A 1 193 ? 2.242 2.863 -7.007 1.00 96.12 193 VAL A C 1
ATOM 1560 O O . VAL A 1 193 ? 2.719 2.175 -6.107 1.00 96.12 193 VAL A O 1
ATOM 1563 N N . TRP A 1 194 ? 1.313 2.412 -7.841 1.00 96.19 194 TRP A N 1
ATOM 1564 C CA . TRP A 1 194 ? 0.772 1.059 -7.811 1.00 96.19 194 TRP A CA 1
ATOM 1565 C C . TRP A 1 194 ? 1.184 0.340 -9.080 1.00 96.19 194 TRP A C 1
ATOM 1567 O O . TRP A 1 194 ? 0.827 0.757 -10.176 1.00 96.19 194 TRP A O 1
ATOM 1577 N N . ILE A 1 195 ? 1.947 -0.731 -8.933 1.00 97.06 195 ILE A N 1
ATOM 1578 C CA . ILE A 1 195 ? 2.533 -1.481 -10.042 1.00 97.06 195 ILE A CA 1
ATOM 1579 C C . ILE A 1 195 ? 1.802 -2.811 -10.126 1.00 97.06 195 ILE A C 1
ATOM 1581 O O . ILE A 1 195 ? 1.627 -3.464 -9.097 1.00 97.06 195 ILE A O 1
ATOM 1585 N N . ASN A 1 196 ? 1.375 -3.225 -11.317 1.00 96.38 196 ASN A N 1
ATOM 1586 C CA . ASN A 1 196 ? 0.845 -4.571 -11.503 1.00 96.38 196 ASN A CA 1
ATOM 1587 C C . ASN A 1 196 ? 1.907 -5.579 -11.045 1.00 96.38 196 ASN A C 1
ATOM 1589 O O . ASN A 1 196 ? 3.026 -5.590 -11.561 1.00 96.38 196 ASN A O 1
ATOM 1593 N N . SER A 1 197 ? 1.576 -6.408 -10.055 1.00 95.88 197 SER A N 1
ATOM 1594 C CA . SER A 1 197 ? 2.552 -7.256 -9.372 1.00 95.88 197 SER A CA 1
ATOM 1595 C C . SER A 1 197 ? 3.241 -8.245 -10.317 1.00 95.88 197 SER A C 1
ATOM 1597 O O . SER A 1 197 ? 4.394 -8.598 -10.071 1.00 95.88 197 SER A O 1
ATOM 1599 N N . LYS A 1 198 ? 2.600 -8.623 -11.437 1.00 95.50 198 LYS A N 1
ATOM 1600 C CA . LYS A 1 198 ? 3.211 -9.469 -12.477 1.00 95.50 198 LYS A CA 1
ATOM 1601 C C . LYS A 1 198 ? 4.437 -8.846 -13.142 1.00 95.50 198 LYS A C 1
ATOM 1603 O O . LYS A 1 198 ? 5.303 -9.585 -13.594 1.00 95.50 198 LYS A O 1
ATOM 1608 N N . LEU A 1 199 ? 4.529 -7.514 -13.171 1.00 95.94 199 LEU A N 1
ATOM 1609 C CA . LEU A 1 199 ? 5.690 -6.803 -13.718 1.00 95.94 199 LEU A CA 1
ATOM 1610 C C . LEU A 1 199 ? 6.917 -6.907 -12.803 1.00 95.94 199 LEU A C 1
ATOM 1612 O O . LEU A 1 199 ? 8.041 -6.750 -13.269 1.00 95.94 199 LEU A O 1
ATOM 1616 N N . LEU A 1 200 ? 6.705 -7.164 -11.508 1.00 96.12 200 LEU A N 1
ATOM 1617 C CA . LEU A 1 200 ? 7.778 -7.336 -10.526 1.00 96.12 200 LEU A CA 1
ATOM 1618 C C . LEU A 1 200 ? 8.110 -8.814 -10.306 1.00 96.12 200 LEU A C 1
ATOM 1620 O O . LEU A 1 200 ? 9.281 -9.169 -10.247 1.00 96.12 200 LEU A O 1
ATOM 1624 N N . ALA A 1 201 ? 7.091 -9.670 -10.195 1.00 96.44 201 ALA A N 1
ATOM 1625 C CA . ALA A 1 201 ? 7.245 -11.115 -10.063 1.00 96.44 201 ALA A CA 1
ATOM 1626 C C . ALA A 1 201 ? 6.222 -11.844 -10.937 1.00 96.44 201 ALA A C 1
ATOM 1628 O O . ALA A 1 201 ? 5.012 -11.745 -10.712 1.00 96.44 201 ALA A O 1
ATOM 1629 N N . SER A 1 202 ? 6.708 -12.623 -11.901 1.00 93.75 202 SER A N 1
ATOM 1630 C CA . SER A 1 202 ? 5.887 -13.282 -12.926 1.00 93.75 202 SER A CA 1
ATOM 1631 C C . SER A 1 202 ? 4.871 -14.285 -12.367 1.00 93.75 202 SER A C 1
ATOM 1633 O O . SER A 1 202 ? 3.815 -14.483 -12.966 1.00 93.75 202 SER A O 1
ATOM 1635 N N . ASN A 1 203 ? 5.140 -14.877 -11.198 1.00 95.44 203 ASN A N 1
ATOM 1636 C CA . ASN A 1 203 ? 4.238 -15.810 -10.515 1.00 95.44 203 ASN A CA 1
ATOM 1637 C C . ASN A 1 203 ? 3.128 -15.118 -9.692 1.00 95.44 203 ASN A C 1
ATOM 1639 O O . ASN A 1 203 ? 2.405 -15.788 -8.954 1.00 95.44 203 ASN A O 1
ATOM 1643 N N . SER A 1 204 ? 2.985 -13.792 -9.788 1.00 95.25 204 SER A N 1
ATOM 1644 C CA . SER A 1 204 ? 1.915 -13.058 -9.105 1.00 95.25 204 SER A CA 1
ATOM 1645 C C . SER A 1 204 ? 0.535 -13.365 -9.708 1.00 95.25 204 SER A C 1
ATOM 1647 O O . SER A 1 204 ? 0.400 -13.438 -10.936 1.00 95.25 204 SER A O 1
ATOM 1649 N N . PRO A 1 205 ? -0.526 -13.472 -8.886 1.00 92.88 205 PRO A N 1
ATOM 1650 C CA . PRO A 1 205 ? -1.892 -13.600 -9.384 1.00 92.88 205 PRO A CA 1
ATOM 1651 C C . PRO A 1 205 ? -2.312 -12.414 -10.274 1.00 92.88 205 PRO A C 1
ATOM 1653 O O . PRO A 1 205 ? -1.846 -11.290 -10.070 1.00 92.88 205 PRO A O 1
ATOM 1656 N N . PRO A 1 206 ? -3.200 -12.625 -11.264 1.00 91.00 206 PRO A N 1
ATOM 1657 C CA . PRO A 1 206 ? -3.778 -11.528 -12.042 1.00 91.00 206 PRO A CA 1
ATOM 1658 C C . PRO A 1 206 ? -4.581 -10.562 -11.153 1.00 91.00 206 PRO A C 1
ATOM 1660 O O . PRO A 1 206 ? -5.139 -10.964 -10.131 1.00 91.00 206 PRO A O 1
ATOM 1663 N N . GLY A 1 207 ? -4.629 -9.284 -11.540 1.00 89.38 207 GLY A N 1
ATOM 1664 C CA . GLY A 1 207 ? -5.337 -8.226 -10.808 1.00 89.38 207 GLY A CA 1
ATOM 1665 C C . GLY A 1 207 ? -4.672 -7.761 -9.504 1.00 89.38 207 GLY A C 1
ATOM 1666 O O . GLY A 1 207 ? -5.243 -6.935 -8.792 1.00 89.38 207 GLY A O 1
ATOM 1667 N N . TYR A 1 208 ? -3.488 -8.278 -9.157 1.00 92.00 208 TYR A N 1
ATOM 1668 C CA . TYR A 1 208 ? -2.762 -7.874 -7.952 1.00 92.00 208 TYR A CA 1
ATOM 1669 C C . TYR A 1 208 ? -1.838 -6.693 -8.242 1.00 92.00 208 TYR A C 1
ATOM 1671 O O . TYR A 1 208 ? -1.191 -6.627 -9.289 1.00 92.00 208 TYR A O 1
ATOM 1679 N N . TYR A 1 209 ? -1.764 -5.776 -7.278 1.00 93.94 209 TYR A N 1
ATOM 1680 C CA . TYR A 1 209 ? -0.931 -4.585 -7.355 1.00 93.94 209 TYR A CA 1
ATOM 1681 C C . TYR A 1 209 ? -0.032 -4.455 -6.130 1.00 93.94 209 TYR A C 1
ATOM 1683 O O . TYR A 1 209 ? -0.448 -4.697 -4.996 1.00 93.94 209 TYR A O 1
ATOM 1691 N N . THR A 1 210 ? 1.190 -3.995 -6.375 1.00 94.25 210 THR A N 1
ATOM 1692 C CA . THR A 1 210 ? 2.166 -3.616 -5.357 1.00 94.25 210 THR A CA 1
ATOM 1693 C C . THR A 1 210 ? 2.175 -2.098 -5.237 1.00 94.25 210 THR A C 1
ATOM 1695 O O . THR A 1 210 ? 2.557 -1.402 -6.178 1.00 94.25 210 THR A O 1
ATOM 1698 N N . GLY A 1 211 ? 1.729 -1.585 -4.091 1.00 93.50 211 GLY A N 1
ATOM 1699 C CA . GLY A 1 211 ? 1.764 -0.159 -3.768 1.00 93.50 211 GLY A CA 1
ATOM 1700 C C . GLY A 1 211 ? 3.082 0.231 -3.102 1.00 93.50 211 GLY A C 1
ATOM 1701 O O . GLY A 1 211 ? 3.523 -0.438 -2.169 1.00 93.50 211 GLY A O 1
ATOM 1702 N N . ILE A 1 212 ? 3.695 1.318 -3.564 1.00 93.94 212 ILE A N 1
ATOM 1703 C CA . ILE A 1 212 ? 4.935 1.879 -3.016 1.00 93.94 212 ILE A CA 1
ATOM 1704 C C . ILE A 1 212 ? 4.738 3.380 -2.796 1.00 93.94 212 ILE A C 1
ATOM 1706 O O . ILE A 1 212 ? 4.211 4.064 -3.674 1.00 93.94 212 ILE A O 1
ATOM 1710 N N . LYS A 1 213 ? 5.150 3.903 -1.636 1.00 95.06 213 LYS A N 1
ATOM 1711 C CA . LYS A 1 213 ? 5.160 5.350 -1.381 1.00 95.06 213 LYS A CA 1
ATOM 1712 C C . LYS A 1 213 ? 6.411 5.992 -1.972 1.00 95.06 213 LYS A C 1
ATOM 1714 O O . LYS A 1 213 ? 7.507 5.447 -1.861 1.00 95.06 213 LYS A O 1
ATOM 1719 N N . ILE A 1 214 ? 6.240 7.157 -2.584 1.00 96.62 214 ILE A N 1
ATOM 1720 C CA . ILE A 1 214 ? 7.302 7.881 -3.273 1.00 96.62 214 ILE A CA 1
ATOM 1721 C C . ILE A 1 214 ? 7.336 9.348 -2.848 1.00 96.62 214 ILE A C 1
ATOM 1723 O O . ILE A 1 214 ? 6.299 9.977 -2.639 1.00 96.62 214 ILE A O 1
ATOM 1727 N N . LYS A 1 215 ? 8.543 9.913 -2.798 1.00 97.00 215 LYS A N 1
ATOM 1728 C CA . LYS A 1 215 ? 8.761 11.365 -2.746 1.00 97.00 215 LYS A CA 1
ATOM 1729 C C . LYS A 1 215 ? 8.687 11.971 -4.142 1.00 97.00 215 LYS A C 1
ATOM 1731 O O . LYS A 1 215 ? 8.224 13.090 -4.316 1.00 97.00 215 LYS A O 1
ATOM 1736 N N . SER A 1 216 ? 9.153 11.240 -5.150 1.00 97.50 216 SER A N 1
ATOM 1737 C CA . SER A 1 216 ? 9.077 11.642 -6.555 1.00 97.50 216 SER A CA 1
ATOM 1738 C C . SER A 1 216 ? 9.340 10.448 -7.470 1.00 97.50 216 SER A C 1
ATOM 1740 O O . SER A 1 216 ? 9.772 9.388 -7.015 1.00 97.50 216 SER A O 1
ATOM 1742 N N . GLY A 1 217 ? 9.101 10.616 -8.768 1.00 97.44 217 GLY A N 1
ATOM 1743 C CA . GLY A 1 217 ? 9.536 9.638 -9.757 1.00 97.44 217 GLY A CA 1
ATOM 1744 C C . GLY A 1 217 ? 9.409 10.132 -11.191 1.00 97.44 217 GLY A C 1
ATOM 1745 O O . GLY A 1 217 ? 8.768 11.150 -11.465 1.00 97.44 217 GLY A O 1
ATOM 1746 N N . THR A 1 218 ? 10.010 9.394 -12.115 1.00 97.88 218 THR A N 1
ATOM 1747 C CA . THR A 1 218 ? 9.891 9.612 -13.557 1.00 97.88 218 THR A CA 1
ATOM 1748 C C . THR A 1 218 ? 9.414 8.342 -14.244 1.00 97.88 218 THR A C 1
ATOM 1750 O O . THR A 1 218 ? 9.850 7.241 -13.917 1.00 97.88 218 THR A O 1
ATOM 1753 N N . ILE A 1 219 ? 8.493 8.506 -15.191 1.00 97.75 219 ILE A N 1
ATOM 1754 C CA . ILE A 1 219 ? 8.057 7.455 -16.107 1.00 97.75 219 ILE A CA 1
ATOM 1755 C C . ILE A 1 219 ? 8.388 7.943 -17.514 1.00 97.75 219 ILE A C 1
ATOM 1757 O O . ILE A 1 219 ? 7.778 8.902 -17.991 1.00 97.75 219 ILE A O 1
ATOM 1761 N N . SER A 1 220 ? 9.360 7.304 -18.154 1.00 97.94 220 SER A N 1
ATOM 1762 C CA . SER A 1 220 ? 9.857 7.642 -19.489 1.00 97.94 220 SER A CA 1
ATOM 1763 C C . SER A 1 220 ? 9.509 6.536 -20.474 1.00 97.94 220 SER A C 1
ATOM 1765 O O . SER A 1 220 ? 9.642 5.356 -20.164 1.00 97.94 220 SER A O 1
ATOM 1767 N N . LEU A 1 221 ? 9.033 6.917 -21.653 1.00 98.12 221 LEU A N 1
ATOM 1768 C CA . LEU A 1 221 ? 8.549 6.005 -22.678 1.00 98.12 221 LEU A CA 1
ATOM 1769 C C . LEU A 1 221 ? 9.382 6.180 -23.945 1.00 98.12 221 LEU A C 1
ATOM 1771 O O . LEU A 1 221 ? 9.650 7.306 -24.360 1.00 98.12 221 LEU A O 1
ATOM 1775 N N . SER A 1 222 ? 9.745 5.072 -24.591 1.00 97.62 222 SER A N 1
ATOM 1776 C CA . SER A 1 222 ? 10.473 5.116 -25.866 1.00 97.62 222 SER A CA 1
ATOM 1777 C C . SER A 1 222 ? 9.615 5.616 -27.037 1.00 97.62 222 SER A C 1
ATOM 1779 O O . SER A 1 222 ? 10.157 6.132 -28.007 1.00 97.62 222 SER A O 1
ATOM 1781 N N . ASN A 1 223 ? 8.287 5.479 -26.952 1.00 96.12 223 ASN A N 1
ATOM 1782 C CA . ASN A 1 223 ? 7.320 6.027 -27.905 1.00 96.12 223 ASN A CA 1
ATOM 1783 C C . ASN A 1 223 ? 6.133 6.642 -27.157 1.00 96.12 223 ASN A C 1
ATOM 1785 O O . ASN A 1 223 ? 5.810 6.243 -26.036 1.00 96.12 223 ASN A O 1
ATOM 1789 N N . ALA A 1 224 ? 5.461 7.611 -27.781 1.00 93.75 224 ALA A N 1
ATOM 1790 C CA . ALA A 1 224 ? 4.315 8.268 -27.167 1.00 93.75 224 ALA A CA 1
ATOM 1791 C C . ALA A 1 224 ? 3.127 7.289 -27.037 1.00 93.75 224 ALA A C 1
ATOM 1793 O O . ALA A 1 224 ? 2.837 6.552 -27.986 1.00 93.75 224 ALA A O 1
ATOM 1794 N N . PRO A 1 225 ? 2.412 7.286 -25.898 1.00 95.19 225 PRO A N 1
ATOM 1795 C CA . PRO A 1 225 ? 1.208 6.484 -25.742 1.00 95.19 225 PRO A CA 1
ATOM 1796 C C . PRO A 1 225 ? 0.062 7.053 -26.583 1.00 95.19 225 PRO A C 1
ATOM 1798 O O . PRO A 1 225 ? 0.088 8.204 -27.020 1.00 95.19 225 PRO A O 1
ATOM 1801 N N . LYS A 1 226 ? -0.982 6.252 -26.778 1.00 94.31 226 LYS A N 1
ATOM 1802 C CA . LYS A 1 226 ? -2.220 6.652 -27.453 1.00 94.31 226 LYS A CA 1
ATOM 1803 C C . LYS A 1 226 ? -3.391 6.577 -26.487 1.00 94.31 226 LYS A C 1
ATOM 1805 O O . LYS A 1 226 ? -3.385 5.780 -25.553 1.00 94.31 226 LYS A O 1
ATOM 1810 N N . LEU A 1 227 ? -4.411 7.394 -26.731 1.00 92.31 227 LEU A N 1
ATOM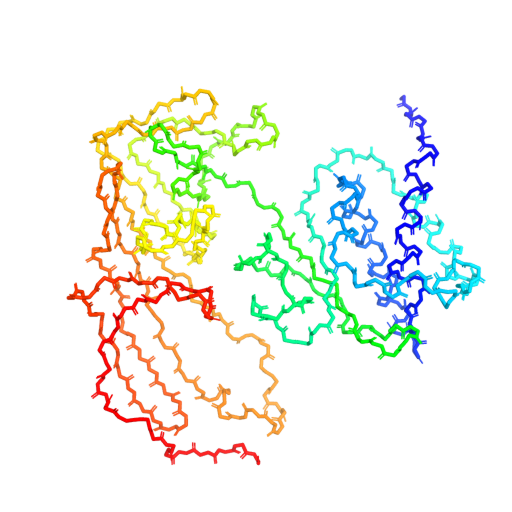 1811 C CA . LEU A 1 227 ? -5.701 7.233 -26.071 1.00 92.31 227 LEU A CA 1
ATOM 1812 C C . LEU A 1 227 ? -6.535 6.232 -26.870 1.00 92.31 227 LEU A C 1
ATOM 1814 O O . LEU A 1 227 ? -6.954 6.535 -27.983 1.00 92.31 227 LEU A O 1
ATOM 1818 N N . ILE A 1 228 ? -6.747 5.045 -26.305 1.00 90.62 228 ILE A N 1
ATOM 1819 C CA . ILE A 1 228 ? -7.581 3.981 -26.880 1.00 90.62 228 ILE A CA 1
ATOM 1820 C C . ILE A 1 228 ? -8.683 3.701 -25.864 1.00 90.62 228 ILE A C 1
ATOM 1822 O O . ILE A 1 228 ? -8.379 3.434 -24.706 1.00 90.62 228 ILE A O 1
ATOM 1826 N N . ASP A 1 229 ? -9.952 3.837 -26.252 1.00 86.75 229 ASP A N 1
ATOM 1827 C CA . ASP A 1 229 ? -11.108 3.648 -25.359 1.00 86.75 229 ASP A CA 1
ATOM 1828 C C . ASP A 1 229 ? -11.009 4.423 -24.034 1.00 86.75 229 ASP A C 1
ATOM 1830 O O . ASP A 1 229 ? -11.328 3.917 -22.957 1.00 86.75 229 ASP A O 1
ATOM 1834 N N . ASN A 1 230 ? -10.538 5.674 -24.101 1.00 85.06 230 ASN A N 1
ATOM 1835 C CA . ASN A 1 230 ? -10.297 6.537 -22.937 1.00 85.06 230 ASN A CA 1
ATOM 1836 C C . ASN A 1 230 ? -9.240 6.006 -21.944 1.00 85.06 230 ASN A C 1
ATOM 1838 O O . ASN A 1 230 ? -9.186 6.454 -20.798 1.00 85.06 230 ASN A O 1
ATOM 1842 N N . LYS A 1 231 ? -8.372 5.089 -22.381 1.00 90.62 231 LYS A N 1
ATOM 1843 C CA . LYS A 1 231 ? -7.210 4.593 -21.638 1.00 90.62 231 LYS A CA 1
ATOM 1844 C C . LYS A 1 231 ? -5.921 5.117 -22.264 1.00 90.62 231 LYS A C 1
ATOM 1846 O O . LYS A 1 231 ? -5.781 5.137 -23.484 1.00 90.62 231 LYS A O 1
ATOM 1851 N N . LEU A 1 232 ? -4.980 5.541 -21.423 1.00 94.06 232 LEU A N 1
ATOM 1852 C CA . LEU A 1 232 ? -3.631 5.905 -21.850 1.00 94.06 232 LEU A CA 1
ATOM 1853 C C . LEU A 1 232 ? -2.825 4.619 -22.061 1.00 94.06 232 LEU A C 1
ATOM 1855 O O . LEU A 1 232 ? -2.392 3.992 -21.095 1.00 94.06 232 LEU A O 1
ATOM 1859 N N . THR A 1 233 ? -2.661 4.218 -23.315 1.00 95.69 233 THR A N 1
ATOM 1860 C CA . THR A 1 233 ? -2.144 2.899 -23.692 1.00 95.69 233 THR A CA 1
ATOM 1861 C C . THR A 1 233 ? -0.824 3.024 -24.441 1.00 95.69 233 THR A C 1
ATOM 1863 O O . THR A 1 233 ? -0.716 3.787 -25.402 1.00 95.69 233 THR A O 1
ATOM 1866 N N . VAL A 1 234 ? 0.186 2.261 -24.023 1.00 95.81 234 VAL A N 1
ATOM 1867 C CA . VAL A 1 234 ? 1.449 2.120 -24.758 1.00 95.81 234 VAL A CA 1
ATOM 1868 C C . VAL A 1 234 ? 1.357 0.968 -25.755 1.00 95.81 234 VAL A C 1
ATOM 1870 O O . VAL A 1 234 ? 0.785 -0.079 -25.450 1.00 95.81 234 VAL A O 1
ATOM 1873 N N . THR A 1 235 ? 1.930 1.153 -26.943 1.00 92.31 235 THR A N 1
ATOM 1874 C CA . THR A 1 235 ? 2.023 0.107 -27.975 1.00 92.31 235 THR A CA 1
ATOM 1875 C C . THR A 1 235 ? 2.982 -1.006 -27.557 1.00 92.31 235 THR A C 1
ATOM 1877 O O . THR A 1 235 ? 3.898 -0.777 -26.764 1.00 92.31 235 THR A O 1
ATOM 1880 N N . GLY A 1 236 ? 2.823 -2.206 -28.123 1.00 85.75 236 GLY A N 1
ATOM 1881 C CA . GLY A 1 236 ? 3.593 -3.393 -27.721 1.00 85.75 236 GLY A CA 1
ATOM 1882 C C . GLY A 1 236 ? 5.126 -3.272 -27.789 1.00 85.75 236 GLY A C 1
ATOM 1883 O O . GLY A 1 236 ? 5.817 -3.959 -27.042 1.00 85.75 236 GLY A O 1
ATOM 1884 N N . ASN A 1 237 ? 5.664 -2.385 -28.632 1.00 88.19 237 ASN A N 1
ATOM 1885 C CA . ASN A 1 237 ? 7.102 -2.122 -28.785 1.00 88.19 237 ASN A CA 1
ATOM 1886 C C . ASN A 1 237 ? 7.637 -0.972 -27.908 1.00 88.19 237 ASN A C 1
ATOM 1888 O O . ASN A 1 237 ? 8.804 -0.603 -28.029 1.00 88.19 237 ASN A O 1
ATOM 1892 N N . THR A 1 238 ? 6.798 -0.361 -27.071 1.00 96.25 238 THR A N 1
ATOM 1893 C CA . THR A 1 238 ? 7.213 0.744 -26.204 1.00 96.25 238 THR A CA 1
ATOM 1894 C C . THR A 1 238 ? 7.875 0.207 -24.942 1.00 96.25 238 THR A C 1
ATOM 1896 O O . THR A 1 238 ? 7.255 -0.530 -24.176 1.00 96.25 238 THR A O 1
ATOM 1899 N N . LEU A 1 239 ? 9.124 0.609 -24.712 1.00 97.44 239 LEU A N 1
ATOM 1900 C CA . LEU A 1 239 ? 9.805 0.403 -23.441 1.00 97.44 239 LEU A CA 1
ATOM 1901 C C . LEU A 1 239 ? 9.408 1.528 -22.484 1.00 97.44 239 LEU A C 1
ATOM 1903 O O . LEU A 1 239 ? 9.547 2.709 -22.813 1.00 97.44 239 LEU A O 1
ATOM 1907 N N . VAL A 1 240 ? 8.919 1.152 -21.309 1.00 98.38 240 VAL A N 1
ATOM 1908 C CA . VAL A 1 240 ? 8.606 2.056 -20.205 1.00 98.38 240 VAL A CA 1
ATOM 1909 C C . VAL A 1 240 ? 9.693 1.907 -19.150 1.00 98.38 240 VAL A C 1
ATOM 1911 O O . VAL A 1 240 ? 9.870 0.829 -18.590 1.00 98.38 240 VAL A O 1
ATOM 1914 N N . THR A 1 241 ? 10.400 2.991 -18.857 1.00 98.44 241 THR A N 1
ATOM 1915 C CA . THR A 1 241 ? 11.411 3.066 -17.798 1.00 98.44 241 THR A CA 1
ATOM 1916 C C . THR A 1 241 ? 10.857 3.881 -16.641 1.00 98.44 241 THR A C 1
ATOM 1918 O O . THR A 1 241 ? 10.404 5.010 -16.829 1.00 98.44 241 THR A O 1
ATOM 1921 N N . VAL A 1 242 ? 10.899 3.314 -15.441 1.00 98.56 242 VAL A N 1
ATOM 1922 C CA . VAL A 1 242 ? 10.372 3.921 -14.221 1.00 98.56 242 VAL A CA 1
ATOM 1923 C C . VAL A 1 242 ? 11.504 4.086 -13.220 1.00 98.56 242 VAL A C 1
ATOM 1925 O O . VAL A 1 242 ? 12.166 3.112 -12.873 1.00 98.56 242 VAL A O 1
ATOM 1928 N N . ASN A 1 243 ? 11.696 5.311 -12.735 1.00 98.44 243 ASN A N 1
ATOM 1929 C CA . ASN A 1 243 ? 12.663 5.624 -11.686 1.00 98.44 243 ASN A CA 1
ATOM 1930 C C . ASN A 1 243 ? 11.928 6.271 -10.518 1.00 98.44 243 ASN A C 1
ATOM 1932 O O . ASN A 1 243 ? 11.297 7.316 -10.693 1.00 98.44 243 ASN A O 1
ATOM 1936 N N . LEU A 1 244 ? 11.978 5.655 -9.340 1.00 98.44 244 LEU A N 1
ATOM 1937 C CA . LEU A 1 244 ? 11.247 6.108 -8.158 1.00 98.44 244 LEU A CA 1
ATOM 1938 C C . LEU A 1 244 ? 12.213 6.475 -7.039 1.00 98.44 244 LEU A C 1
ATOM 1940 O O . LEU A 1 244 ? 13.113 5.704 -6.716 1.00 98.44 244 LEU A O 1
ATOM 1944 N N . VAL A 1 245 ? 11.963 7.614 -6.395 1.00 98.25 245 VAL A N 1
ATOM 1945 C CA . VAL A 1 245 ? 12.570 7.977 -5.111 1.00 98.25 245 VAL A CA 1
ATOM 1946 C C . VAL A 1 245 ? 11.565 7.636 -4.021 1.00 98.25 245 VAL A C 1
ATOM 1948 O O . VAL A 1 245 ? 10.476 8.215 -3.971 1.00 98.25 245 VAL A O 1
ATOM 1951 N N . LEU A 1 246 ? 11.920 6.679 -3.170 1.00 97.38 246 LEU A N 1
ATOM 1952 C CA . LEU A 1 246 ? 11.022 6.076 -2.196 1.00 97.38 246 LEU A CA 1
ATOM 1953 C C . LEU A 1 246 ? 10.843 6.968 -0.971 1.00 97.38 246 LEU A C 1
ATOM 1955 O O . LEU A 1 246 ? 11.786 7.593 -0.478 1.00 97.38 246 LEU A O 1
ATOM 1959 N N . ASP A 1 247 ? 9.607 7.020 -0.486 1.00 94.94 247 ASP A N 1
ATOM 1960 C CA . ASP A 1 247 ? 9.286 7.692 0.764 1.00 94.94 247 ASP A CA 1
ATOM 1961 C C . ASP A 1 247 ? 9.427 6.725 1.938 1.00 94.94 247 ASP A C 1
ATOM 1963 O O . ASP A 1 247 ? 8.884 5.617 1.912 1.00 94.94 247 ASP A O 1
ATOM 1967 N N . GLN A 1 248 ? 10.170 7.153 2.953 1.00 88.38 248 GLN A N 1
ATOM 1968 C CA . GLN A 1 248 ? 10.478 6.336 4.120 1.00 88.38 248 GLN A CA 1
ATOM 1969 C C . GLN A 1 248 ? 9.431 6.597 5.200 1.00 88.38 248 GLN A C 1
ATOM 1971 O O . GLN A 1 248 ? 9.110 7.759 5.450 1.00 88.38 248 GLN A O 1
ATOM 1976 N N . PRO A 1 249 ? 8.879 5.556 5.841 1.00 84.00 249 PRO A N 1
ATOM 1977 C CA . PRO A 1 249 ? 7.909 5.756 6.904 1.00 84.00 249 PRO A CA 1
ATOM 1978 C C . PRO A 1 249 ? 8.565 6.451 8.104 1.00 84.00 249 PRO A C 1
ATOM 1980 O O . PRO A 1 249 ? 9.596 6.001 8.599 1.00 84.00 249 PRO A O 1
ATOM 1983 N N . GLU A 1 250 ? 7.943 7.520 8.597 1.00 80.81 250 GLU A N 1
ATOM 1984 C CA . GLU A 1 250 ? 8.303 8.114 9.885 1.00 80.81 250 GLU A CA 1
ATOM 1985 C C . GLU A 1 250 ? 7.628 7.344 11.028 1.00 80.81 250 GLU A C 1
ATOM 1987 O O . GLU A 1 250 ? 6.457 6.967 10.933 1.00 80.81 250 GLU A O 1
ATOM 1992 N N . VAL A 1 251 ? 8.361 7.121 12.121 1.00 77.56 251 VAL A N 1
ATOM 1993 C CA . VAL A 1 251 ? 7.824 6.518 13.348 1.00 77.56 251 VAL A CA 1
ATOM 1994 C C . VAL A 1 251 ? 7.291 7.641 14.235 1.00 77.56 251 VAL A C 1
ATOM 1996 O O . VAL A 1 251 ? 8.062 8.337 14.893 1.00 77.56 251 VAL A O 1
ATOM 1999 N N . THR A 1 252 ? 5.974 7.850 14.231 1.00 74.25 252 THR A N 1
ATOM 2000 C CA . THR A 1 252 ? 5.346 9.019 14.878 1.00 74.25 252 THR A CA 1
ATOM 2001 C C . THR A 1 252 ? 4.546 8.694 16.140 1.00 74.25 252 THR A C 1
ATOM 2003 O O . THR A 1 252 ? 4.181 9.604 16.876 1.00 74.25 252 THR A O 1
ATOM 2006 N N . ASP A 1 253 ? 4.247 7.423 16.403 1.00 70.62 253 ASP A N 1
ATOM 2007 C CA . ASP A 1 253 ? 3.258 6.968 17.393 1.00 70.62 253 ASP A CA 1
ATOM 2008 C C . ASP A 1 253 ? 3.845 6.126 18.540 1.00 70.62 253 ASP A C 1
ATOM 2010 O O . ASP A 1 253 ? 3.111 5.569 19.357 1.00 70.62 253 ASP A O 1
ATOM 2014 N N . ALA A 1 254 ? 5.171 6.052 18.648 1.00 77.19 254 ALA A N 1
ATOM 2015 C CA . ALA A 1 254 ? 5.830 5.345 19.737 1.00 77.19 254 ALA A CA 1
ATOM 2016 C C . ALA A 1 254 ? 5.710 6.116 21.068 1.00 77.19 254 ALA A C 1
ATOM 2018 O O . ALA A 1 254 ? 6.362 7.145 21.262 1.00 77.19 254 ALA A O 1
ATOM 2019 N N . ASP A 1 255 ? 4.934 5.588 22.022 1.00 81.94 255 ASP A N 1
ATOM 2020 C CA . ASP A 1 255 ? 4.943 6.075 23.406 1.00 81.94 255 ASP A CA 1
ATOM 2021 C C . ASP A 1 255 ? 6.313 5.795 24.041 1.00 81.94 255 ASP A C 1
ATOM 2023 O O . ASP A 1 255 ? 6.690 4.644 24.286 1.00 81.94 255 ASP A O 1
ATOM 2027 N N . LYS A 1 256 ? 7.067 6.870 24.292 1.00 83.00 256 LYS A N 1
ATOM 2028 C CA . LYS A 1 256 ? 8.415 6.817 24.874 1.00 83.00 256 LYS A CA 1
ATOM 2029 C C . LYS A 1 256 ? 8.408 6.423 26.352 1.00 83.00 256 LYS A C 1
ATOM 2031 O O . LYS A 1 256 ? 9.443 6.011 26.862 1.00 83.00 256 LYS A O 1
ATOM 2036 N N . THR A 1 257 ? 7.270 6.571 27.027 1.00 85.19 257 THR A N 1
ATOM 2037 C CA . THR A 1 257 ? 7.113 6.311 28.466 1.00 85.19 257 THR A CA 1
ATOM 2038 C C . THR A 1 257 ? 6.613 4.904 28.773 1.00 85.19 257 THR A C 1
ATOM 2040 O O . THR A 1 257 ? 6.760 4.440 29.901 1.00 85.19 257 THR A O 1
ATOM 2043 N N . SER A 1 258 ? 6.070 4.199 27.776 1.00 86.38 258 SER A N 1
ATOM 2044 C CA . SER A 1 258 ? 5.582 2.832 27.951 1.00 86.38 258 SER A CA 1
ATOM 2045 C C . SER A 1 258 ? 6.723 1.868 28.309 1.00 86.38 258 SER A C 1
ATOM 2047 O O . SER A 1 258 ? 7.723 1.811 27.584 1.00 86.38 258 SER A O 1
ATOM 2049 N N . PRO A 1 259 ? 6.586 1.044 29.366 1.00 84.56 259 PRO A N 1
ATOM 2050 C CA . PRO A 1 259 ? 7.607 0.060 29.730 1.00 84.56 259 PRO A CA 1
ATOM 2051 C C . PRO A 1 259 ? 7.716 -1.092 28.715 1.00 84.56 259 PRO A C 1
ATOM 2053 O O . PRO A 1 259 ? 8.701 -1.825 28.717 1.00 84.56 259 PRO A O 1
ATOM 2056 N N . TYR A 1 260 ? 6.734 -1.252 27.825 1.00 86.94 260 TYR A N 1
ATOM 2057 C CA . TYR A 1 260 ? 6.686 -2.333 26.839 1.00 86.94 260 TYR A CA 1
ATOM 2058 C C . TYR 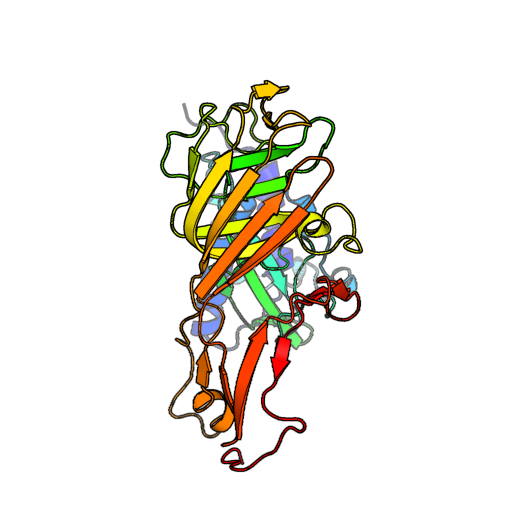A 1 260 ? 7.243 -1.890 25.484 1.00 86.94 260 TYR A C 1
ATOM 2060 O O . TYR A 1 260 ? 7.026 -0.751 25.078 1.00 86.94 260 TYR A O 1
ATOM 2068 N N . GLY A 1 261 ? 7.905 -2.792 24.750 1.00 87.62 261 GLY A N 1
ATOM 2069 C CA . GLY A 1 261 ? 8.322 -2.558 23.357 1.00 87.62 261 GLY A CA 1
ATOM 2070 C C . GLY A 1 261 ? 9.565 -1.679 23.180 1.00 87.62 261 GLY A C 1
ATOM 2071 O O . GLY A 1 261 ? 9.745 -1.071 22.125 1.00 87.62 261 GLY A O 1
ATOM 2072 N N . ILE A 1 262 ? 10.426 -1.591 24.198 1.00 89.50 262 ILE A N 1
ATOM 2073 C CA . ILE A 1 262 ? 11.655 -0.785 24.148 1.00 89.50 262 ILE A CA 1
ATOM 2074 C C . ILE A 1 262 ? 12.621 -1.249 23.049 1.00 89.50 262 ILE A C 1
ATOM 2076 O O . ILE A 1 262 ? 13.217 -0.403 22.388 1.00 89.50 262 ILE A O 1
ATOM 2080 N N . ASP A 1 263 ? 12.728 -2.554 22.789 1.00 90.81 263 ASP A N 1
ATOM 2081 C CA . ASP A 1 263 ? 13.622 -3.065 21.739 1.00 90.81 263 ASP A CA 1
ATOM 2082 C C . ASP A 1 263 ? 13.157 -2.655 20.340 1.00 90.81 263 ASP A C 1
ATOM 2084 O O . ASP A 1 263 ? 13.973 -2.286 19.503 1.00 90.81 263 ASP A O 1
ATOM 2088 N N . THR A 1 264 ? 11.842 -2.638 20.094 1.00 89.25 264 THR A N 1
ATOM 2089 C CA . THR A 1 264 ? 11.276 -2.155 18.827 1.00 89.25 264 THR A CA 1
ATOM 2090 C C . THR A 1 264 ? 11.477 -0.653 18.658 1.00 89.25 264 THR A C 1
ATOM 2092 O O . THR A 1 264 ? 11.796 -0.208 17.561 1.00 89.25 264 THR A O 1
ATOM 2095 N N . ARG A 1 265 ? 11.327 0.137 19.730 1.00 89.00 265 ARG A N 1
ATOM 2096 C CA . ARG A 1 265 ? 11.571 1.590 19.679 1.00 89.00 265 ARG A CA 1
ATOM 2097 C C . ARG A 1 265 ? 13.030 1.945 19.415 1.00 89.00 265 ARG A C 1
ATOM 2099 O O . ARG A 1 265 ? 13.291 2.968 18.797 1.00 89.00 265 ARG A O 1
ATOM 2106 N N . ASN A 1 266 ? 13.950 1.118 19.900 1.00 89.88 266 ASN A N 1
ATOM 2107 C CA . ASN A 1 266 ? 15.384 1.296 19.699 1.00 89.88 266 ASN A CA 1
ATOM 2108 C C . ASN A 1 266 ? 15.889 0.636 18.409 1.00 89.88 266 ASN A C 1
ATOM 2110 O O . ASN A 1 266 ? 17.081 0.718 18.121 1.00 89.88 266 ASN A O 1
ATOM 2114 N N . ALA A 1 267 ? 15.020 -0.049 17.662 1.00 92.62 267 ALA A N 1
ATOM 2115 C CA . ALA A 1 267 ? 15.405 -0.637 16.396 1.00 92.62 267 ALA A CA 1
ATOM 2116 C C . ALA A 1 267 ? 15.575 0.457 15.338 1.00 92.62 267 ALA A C 1
ATOM 2118 O O . ALA A 1 267 ? 14.732 1.344 15.197 1.00 92.62 267 ALA A O 1
ATOM 2119 N N . GLU A 1 268 ? 16.640 0.357 14.554 1.00 92.75 268 GLU A N 1
ATOM 2120 C CA . GLU A 1 268 ? 16.879 1.232 13.411 1.00 92.75 268 GLU A CA 1
ATOM 2121 C C . GLU A 1 268 ? 16.727 0.417 12.131 1.00 92.75 268 GLU A C 1
ATOM 2123 O O . GLU A 1 268 ? 17.275 -0.680 12.002 1.00 92.75 268 GLU A O 1
ATOM 2128 N N . LEU A 1 269 ? 15.963 0.944 11.177 1.00 92.62 269 LEU A N 1
ATOM 2129 C CA . LEU A 1 269 ? 15.725 0.316 9.883 1.00 92.62 269 LEU A CA 1
ATOM 2130 C C . LEU A 1 269 ? 15.984 1.343 8.788 1.00 92.62 269 LEU A C 1
ATOM 2132 O O . LEU A 1 269 ? 15.241 2.310 8.641 1.00 92.62 269 LEU A O 1
ATOM 2136 N N . ASN A 1 270 ? 17.020 1.099 7.996 1.00 94.06 270 ASN A N 1
ATOM 2137 C CA . ASN A 1 270 ? 17.312 1.860 6.794 1.00 94.06 270 ASN A CA 1
ATOM 2138 C C . ASN A 1 270 ? 16.832 1.040 5.596 1.00 94.06 270 ASN A C 1
ATOM 2140 O O . ASN A 1 270 ? 17.434 0.018 5.263 1.00 94.06 270 ASN A O 1
ATOM 2144 N N . LEU A 1 271 ? 15.723 1.454 4.980 1.00 94.56 271 LEU A N 1
ATOM 2145 C CA . LEU A 1 271 ? 15.151 0.779 3.812 1.00 94.56 271 LEU A CA 1
ATOM 2146 C C . LEU A 1 271 ? 15.707 1.385 2.507 1.00 94.56 271 LEU A C 1
ATOM 2148 O O . LEU A 1 271 ? 16.260 2.490 2.528 1.00 94.56 271 LEU A O 1
ATOM 2152 N N . PRO A 1 272 ? 15.529 0.709 1.355 1.00 95.69 272 PRO A N 1
ATOM 2153 C CA . PRO A 1 272 ? 15.909 1.258 0.060 1.00 95.69 272 PRO A CA 1
ATOM 2154 C C . PRO A 1 272 ? 15.320 2.644 -0.199 1.00 95.69 272 PRO A C 1
ATOM 2156 O O . PRO A 1 272 ? 14.147 2.895 0.083 1.00 95.69 272 PRO A O 1
ATOM 2159 N N . THR A 1 273 ? 16.119 3.534 -0.782 1.00 96.88 273 THR A N 1
ATOM 2160 C CA . THR A 1 273 ? 15.743 4.924 -1.075 1.00 96.88 273 THR A CA 1
ATOM 2161 C C . THR A 1 273 ? 15.312 5.133 -2.522 1.00 96.88 273 THR A C 1
ATOM 2163 O O . THR A 1 273 ? 14.659 6.135 -2.819 1.00 96.88 273 THR A O 1
ATOM 2166 N N . SER A 1 274 ? 15.615 4.194 -3.421 1.00 97.56 274 SER A N 1
ATOM 2167 C CA . SER A 1 274 ? 15.153 4.224 -4.809 1.00 97.56 274 SER A CA 1
ATOM 2168 C C . SER A 1 274 ? 14.790 2.838 -5.338 1.00 97.56 274 SER A C 1
ATOM 2170 O O . SER A 1 274 ? 15.287 1.814 -4.868 1.00 97.56 274 SER A O 1
ATOM 2172 N N . LEU A 1 275 ? 13.908 2.821 -6.336 1.00 98.06 275 LEU A N 1
ATOM 2173 C CA . LEU A 1 275 ? 13.564 1.634 -7.113 1.00 98.06 275 LEU A CA 1
ATOM 2174 C C . LEU A 1 275 ? 13.473 2.019 -8.587 1.00 98.06 275 LEU A C 1
ATOM 2176 O O . LEU A 1 275 ? 12.600 2.803 -8.970 1.00 98.06 275 LEU A O 1
ATOM 2180 N N . ASN A 1 276 ? 14.333 1.418 -9.405 1.00 98.06 276 ASN A N 1
ATOM 2181 C CA . ASN A 1 276 ? 14.362 1.630 -10.846 1.00 98.06 276 ASN A CA 1
ATOM 2182 C C . ASN A 1 276 ? 14.041 0.317 -11.551 1.00 98.06 276 ASN A C 1
ATOM 2184 O O . ASN A 1 276 ? 14.619 -0.726 -11.247 1.00 98.06 276 ASN A O 1
ATOM 2188 N N . PHE A 1 277 ? 13.127 0.352 -12.510 1.00 98.06 277 PHE A N 1
ATOM 2189 C CA . PHE A 1 277 ? 12.727 -0.825 -13.273 1.00 98.06 277 PHE A CA 1
ATOM 2190 C C . PHE A 1 277 ? 12.258 -0.422 -14.665 1.00 98.06 277 PHE A C 1
ATOM 2192 O O . PHE A 1 277 ? 11.966 0.744 -14.934 1.00 98.06 277 PHE A O 1
ATOM 2199 N N . HIS A 1 278 ? 12.184 -1.392 -15.564 1.00 97.94 278 HIS A N 1
ATOM 2200 C CA . HIS A 1 278 ? 11.598 -1.191 -16.878 1.00 97.94 278 HIS A CA 1
ATOM 2201 C C . HIS A 1 278 ? 10.611 -2.300 -17.207 1.00 97.94 278 HIS A C 1
ATOM 2203 O O . HIS A 1 278 ? 10.690 -3.408 -16.672 1.00 97.94 278 HIS A O 1
ATOM 2209 N N . PHE A 1 279 ? 9.683 -1.996 -18.105 1.00 97.31 279 PHE A N 1
ATOM 2210 C CA . PHE A 1 279 ? 8.781 -2.985 -18.664 1.00 97.31 279 PHE A CA 1
ATOM 2211 C C . PHE A 1 279 ? 8.301 -2.606 -20.066 1.00 97.31 279 PHE A C 1
ATOM 2213 O O . PHE A 1 279 ? 8.290 -1.444 -20.464 1.00 97.31 279 PHE A O 1
ATOM 2220 N N . SER A 1 280 ? 7.879 -3.614 -20.810 1.00 95.50 280 SER A N 1
ATOM 2221 C CA . SER A 1 280 ? 7.150 -3.540 -22.069 1.00 95.50 280 SER A CA 1
ATOM 2222 C C . SER A 1 280 ? 6.053 -4.609 -22.043 1.00 95.50 280 SER A C 1
ATOM 2224 O O . SER A 1 280 ? 5.778 -5.208 -21.002 1.00 95.50 280 SER A O 1
ATOM 2226 N N . LYS A 1 281 ? 5.424 -4.888 -23.188 1.00 92.25 281 LYS A N 1
ATOM 2227 C CA . LYS A 1 281 ? 4.477 -6.005 -23.295 1.00 92.25 281 LYS A CA 1
ATOM 2228 C C . LYS A 1 281 ? 5.128 -7.374 -23.057 1.00 92.25 281 LYS A C 1
ATOM 2230 O O . LYS A 1 281 ? 4.453 -8.290 -22.603 1.00 92.25 281 LYS A O 1
ATOM 2235 N N . SER A 1 282 ? 6.408 -7.529 -23.392 1.00 89.38 282 SER A N 1
ATOM 2236 C CA . SER A 1 282 ? 7.090 -8.829 -23.413 1.00 89.38 282 SER A CA 1
ATOM 2237 C C . SER A 1 282 ? 8.179 -8.993 -22.357 1.00 89.38 282 SER A C 1
ATOM 2239 O O . SER A 1 282 ? 8.567 -10.121 -22.069 1.00 89.38 282 SER A O 1
ATOM 2241 N N . VAL A 1 283 ? 8.698 -7.898 -21.799 1.00 91.81 283 VAL A N 1
ATOM 2242 C CA . VAL A 1 283 ? 9.834 -7.920 -20.869 1.00 91.81 283 VAL A CA 1
ATOM 2243 C C . VAL A 1 283 ? 9.531 -7.027 -19.678 1.00 91.81 283 VAL A C 1
ATOM 2245 O O . VAL A 1 283 ? 8.987 -5.942 -19.848 1.00 91.81 283 VAL A O 1
ATOM 2248 N N . SER A 1 284 ? 9.924 -7.447 -18.480 1.00 94.81 284 SER A N 1
ATOM 2249 C CA . SER A 1 284 ? 9.982 -6.588 -17.299 1.00 94.81 284 SER A CA 1
ATOM 2250 C C . SER A 1 284 ? 11.155 -6.993 -16.415 1.00 94.81 284 SER A C 1
ATOM 2252 O O . SER A 1 284 ? 11.425 -8.181 -16.245 1.00 94.81 284 SER A O 1
ATOM 2254 N N . SER A 1 285 ? 11.862 -6.015 -15.855 1.00 95.19 285 SER A N 1
ATOM 2255 C CA . SER A 1 285 ? 12.961 -6.265 -14.920 1.00 95.19 285 SER A CA 1
ATOM 2256 C C . SER A 1 285 ? 13.171 -5.085 -13.987 1.00 95.19 285 SER A C 1
ATOM 2258 O O . SER A 1 285 ? 13.005 -3.927 -14.376 1.00 95.19 285 SER A O 1
ATOM 2260 N N . ILE A 1 286 ? 13.603 -5.384 -12.762 1.00 97.12 286 ILE A N 1
ATOM 2261 C CA . ILE A 1 286 ? 14.196 -4.392 -11.865 1.00 97.12 286 ILE A CA 1
ATOM 2262 C C . ILE A 1 286 ? 15.615 -4.114 -12.365 1.00 97.12 286 ILE A C 1
ATOM 2264 O O . ILE A 1 286 ? 16.357 -5.042 -12.683 1.00 97.12 286 ILE A O 1
ATOM 2268 N N . ASN A 1 287 ? 15.962 -2.837 -12.470 1.00 96.25 287 ASN A N 1
ATOM 2269 C CA . ASN A 1 287 ? 17.279 -2.372 -12.902 1.00 96.25 287 ASN A CA 1
ATOM 2270 C C . ASN A 1 287 ? 18.185 -2.133 -11.703 1.00 96.25 287 ASN A C 1
ATOM 2272 O O . ASN A 1 287 ? 19.366 -2.460 -11.741 1.00 96.25 287 ASN A O 1
ATOM 2276 N N . GLU A 1 288 ? 17.624 -1.530 -10.658 1.00 96.25 288 GLU A N 1
ATOM 2277 C CA . GLU A 1 288 ? 18.372 -1.060 -9.504 1.00 96.25 288 GLU A CA 1
ATOM 2278 C C . GLU A 1 288 ? 17.446 -0.919 -8.297 1.00 96.25 288 GLU A C 1
ATOM 2280 O O . GLU A 1 288 ? 16.291 -0.494 -8.419 1.00 96.25 288 GLU A O 1
ATOM 2285 N N . ILE A 1 289 ? 17.991 -1.228 -7.126 1.00 97.06 289 ILE A N 1
ATOM 2286 C CA . ILE A 1 289 ? 17.417 -0.881 -5.832 1.00 97.06 289 ILE A CA 1
ATOM 2287 C C . ILE A 1 289 ? 18.494 -0.115 -5.078 1.00 97.06 289 ILE A C 1
ATOM 2289 O O . ILE A 1 289 ? 19.520 -0.692 -4.720 1.00 97.06 289 ILE A O 1
ATOM 2293 N N . GLY A 1 290 ? 18.292 1.188 -4.906 1.00 94.44 290 GLY A N 1
ATOM 2294 C CA . GLY A 1 290 ? 19.313 2.069 -4.353 1.00 94.44 290 GLY A CA 1
ATOM 2295 C C . GLY A 1 290 ? 19.156 2.312 -2.857 1.00 94.44 290 GLY A C 1
ATOM 2296 O O . GLY A 1 290 ? 18.086 2.124 -2.270 1.00 94.44 290 GLY A O 1
ATOM 2297 N N . GLY A 1 291 ? 20.242 2.790 -2.254 1.00 92.56 291 GLY A N 1
ATOM 2298 C CA . GLY A 1 291 ? 20.344 3.091 -0.829 1.00 92.56 291 GLY A CA 1
ATOM 2299 C C . GLY A 1 291 ? 21.083 2.013 -0.036 1.00 92.56 291 GLY A C 1
ATOM 2300 O O . GLY A 1 291 ? 21.163 0.853 -0.434 1.00 92.56 291 GLY A O 1
ATOM 2301 N N . ASN A 1 292 ? 21.616 2.409 1.119 1.00 92.38 292 ASN A N 1
ATOM 2302 C CA . ASN A 1 292 ? 22.338 1.511 2.017 1.00 92.38 292 ASN A CA 1
ATOM 2303 C C . ASN A 1 292 ? 21.345 0.816 2.948 1.00 92.38 292 ASN A C 1
ATOM 2305 O O . ASN A 1 292 ? 21.041 1.324 4.028 1.00 92.38 292 ASN A O 1
ATOM 2309 N N . THR A 1 293 ? 20.834 -0.338 2.523 1.00 96.25 293 THR A N 1
ATOM 2310 C CA . THR A 1 293 ? 19.847 -1.086 3.308 1.00 96.25 293 THR A CA 1
ATOM 2311 C C . THR A 1 293 ? 20.534 -1.773 4.481 1.00 96.25 293 THR A C 1
ATOM 2313 O O . THR A 1 293 ? 21.457 -2.564 4.299 1.00 96.25 293 THR A O 1
ATOM 2316 N N . ASN A 1 294 ? 20.120 -1.451 5.702 1.00 96.88 294 ASN A N 1
ATOM 2317 C CA . ASN A 1 294 ? 20.712 -2.007 6.914 1.00 96.88 294 ASN A CA 1
ATOM 2318 C C . ASN A 1 294 ? 19.737 -1.923 8.087 1.00 96.88 294 ASN A C 1
ATOM 2320 O O . ASN A 1 294 ? 18.737 -1.204 8.032 1.00 96.88 294 ASN A O 1
ATOM 2324 N N . TRP A 1 295 ? 20.044 -2.660 9.147 1.00 96.06 295 TRP A N 1
ATOM 2325 C CA . TRP A 1 295 ? 19.275 -2.606 10.381 1.00 96.06 295 TRP A CA 1
ATOM 2326 C C . TRP A 1 295 ? 20.156 -2.628 11.632 1.00 96.06 295 TRP A C 1
ATOM 2328 O O . TRP A 1 295 ? 21.312 -3.060 11.6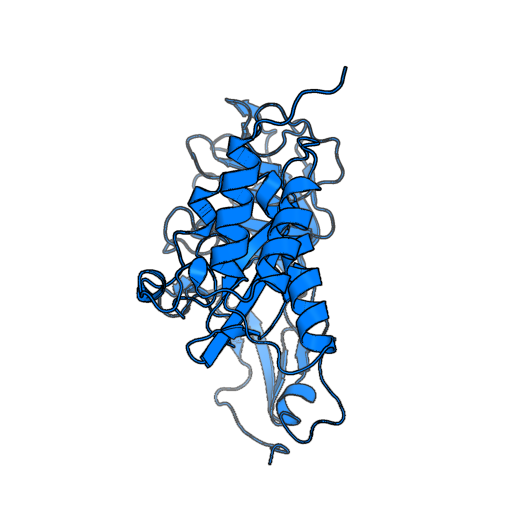04 1.00 96.06 295 TRP A O 1
ATOM 2338 N N . LEU A 1 296 ? 19.567 -2.193 12.739 1.00 95.94 296 LEU A N 1
ATOM 2339 C CA . LEU A 1 296 ? 20.004 -2.460 14.100 1.00 95.94 296 LEU A CA 1
ATOM 2340 C C . LEU A 1 296 ? 18.781 -2.961 14.860 1.00 95.94 296 LEU A C 1
ATOM 2342 O O . LEU A 1 296 ? 17.854 -2.198 15.105 1.00 95.94 296 LEU A O 1
ATOM 2346 N N . VAL A 1 297 ? 18.757 -4.240 15.219 1.00 95.50 297 VAL A N 1
ATOM 2347 C CA . VAL A 1 297 ? 17.633 -4.848 15.944 1.00 95.50 297 VAL A CA 1
ATOM 2348 C C . VAL A 1 297 ? 18.207 -5.701 17.065 1.00 95.50 297 VAL A C 1
ATOM 2350 O O . VAL A 1 297 ? 19.100 -6.498 16.809 1.00 95.50 297 VAL A O 1
ATOM 2353 N N . TYR A 1 298 ? 17.741 -5.531 18.307 1.00 95.31 298 TYR A N 1
ATOM 2354 C CA . TYR A 1 298 ? 18.275 -6.257 19.474 1.00 95.31 298 TYR A CA 1
ATOM 2355 C C . TYR A 1 298 ? 19.816 -6.179 19.610 1.00 95.31 298 TYR A C 1
ATOM 2357 O O . TYR A 1 298 ? 20.489 -7.166 19.907 1.00 95.31 298 TYR A O 1
ATOM 2365 N N . GLY A 1 299 ? 20.411 -5.018 19.310 1.00 94.62 299 GLY A N 1
ATOM 2366 C CA . GLY A 1 299 ? 21.872 -4.833 19.320 1.00 94.62 299 GLY A CA 1
ATOM 2367 C C . GLY A 1 299 ? 22.622 -5.526 18.168 1.00 94.62 299 GLY A C 1
ATOM 2368 O O . GLY A 1 299 ? 23.847 -5.436 18.086 1.00 94.62 299 GLY A O 1
ATOM 2369 N N . HIS A 1 300 ? 21.921 -6.218 17.269 1.00 96.75 300 HIS A N 1
ATOM 2370 C CA . HIS A 1 300 ? 22.495 -6.897 16.114 1.00 96.75 300 HIS A CA 1
ATOM 2371 C C . HIS A 1 300 ? 22.413 -6.019 14.868 1.00 96.75 300 HIS A C 1
ATOM 2373 O O . HIS A 1 300 ? 21.338 -5.553 14.483 1.00 96.75 300 HIS A O 1
ATOM 2379 N N . LYS A 1 301 ? 23.572 -5.793 14.245 1.00 97.31 301 LYS A N 1
ATOM 2380 C CA . LYS A 1 301 ? 23.721 -5.003 13.022 1.00 97.31 301 LYS A CA 1
ATOM 2381 C C . LYS A 1 301 ? 23.908 -5.939 11.842 1.00 97.31 301 LYS A C 1
ATOM 2383 O O . LYS A 1 301 ? 24.706 -6.861 11.921 1.00 97.31 301 LYS A O 1
ATOM 2388 N N . ALA A 1 302 ? 23.218 -5.662 10.747 1.00 97.94 302 ALA A N 1
ATOM 2389 C CA . ALA A 1 302 ? 23.478 -6.309 9.466 1.00 97.94 302 ALA A CA 1
ATOM 2390 C C . ALA A 1 302 ? 23.197 -5.343 8.319 1.00 97.94 302 ALA A C 1
ATOM 2392 O O . ALA A 1 302 ? 22.357 -4.442 8.436 1.00 97.94 302 ALA A O 1
ATOM 2393 N N . THR A 1 303 ? 23.891 -5.556 7.208 1.00 97.94 303 THR A N 1
ATOM 2394 C CA . THR A 1 303 ? 23.653 -4.859 5.946 1.00 97.94 303 THR A CA 1
ATOM 2395 C C . THR A 1 303 ? 23.056 -5.817 4.924 1.00 97.94 303 THR A C 1
ATOM 2397 O O . THR A 1 303 ? 23.247 -7.034 4.993 1.00 97.94 303 THR A O 1
ATOM 2400 N N . PHE A 1 304 ? 22.297 -5.259 3.985 1.00 97.38 304 PHE A N 1
ATOM 2401 C CA . PHE A 1 304 ? 21.600 -6.012 2.956 1.00 97.38 304 PHE A CA 1
ATOM 2402 C C . PHE A 1 304 ? 21.918 -5.439 1.578 1.00 97.38 304 PHE A C 1
ATOM 2404 O O . PHE A 1 304 ? 21.654 -4.269 1.302 1.00 97.38 304 PHE A O 1
ATOM 2411 N N . GLU A 1 305 ? 22.417 -6.293 0.691 1.00 96.94 305 GLU A N 1
ATOM 2412 C CA . GLU A 1 305 ? 22.702 -5.956 -0.703 1.00 96.94 305 GLU A CA 1
ATOM 2413 C C . GLU A 1 305 ? 21.729 -6.679 -1.632 1.00 96.94 305 GLU A C 1
ATOM 2415 O O . GLU A 1 305 ? 21.456 -7.867 -1.455 1.00 96.94 305 GLU A O 1
ATOM 2420 N N . TRP A 1 306 ? 21.174 -5.976 -2.619 1.00 96.81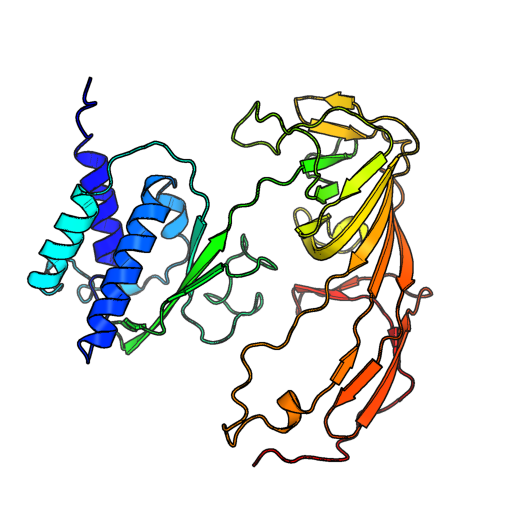 306 TRP A N 1
ATOM 2421 C CA . TRP A 1 306 ? 20.205 -6.567 -3.542 1.00 96.81 306 TRP A CA 1
ATOM 2422 C C . TRP A 1 306 ? 20.839 -7.705 -4.366 1.00 96.81 306 TRP A C 1
ATOM 2424 O O . TRP A 1 306 ? 21.869 -7.526 -5.014 1.00 96.81 306 TRP A O 1
ATOM 2434 N N . ASP A 1 307 ? 20.212 -8.886 -4.356 1.00 95.94 307 ASP A N 1
ATOM 2435 C CA . ASP A 1 307 ? 20.672 -10.068 -5.091 1.00 95.94 307 ASP A CA 1
ATOM 2436 C C . ASP A 1 307 ? 20.020 -10.132 -6.477 1.00 95.94 307 ASP A C 1
ATOM 2438 O O . ASP A 1 307 ? 19.051 -10.860 -6.697 1.00 95.94 307 ASP A O 1
ATOM 2442 N N . ASN A 1 308 ? 20.561 -9.383 -7.436 1.00 94.06 308 ASN A N 1
ATOM 2443 C CA . ASN A 1 308 ? 20.036 -9.348 -8.805 1.00 94.06 308 ASN A CA 1
ATOM 2444 C C . ASN A 1 308 ? 20.214 -10.665 -9.594 1.00 94.06 308 ASN A C 1
ATOM 2446 O O . ASN A 1 308 ? 19.711 -10.777 -10.710 1.00 94.06 308 ASN A O 1
ATOM 2450 N N . SER A 1 309 ? 20.891 -11.673 -9.027 1.00 94.44 309 SER A N 1
ATOM 2451 C CA . SER A 1 309 ? 21.016 -13.004 -9.637 1.00 94.44 309 SER A CA 1
ATOM 2452 C C . SER A 1 309 ? 19.742 -13.846 -9.513 1.00 94.44 309 SER A C 1
ATOM 2454 O O . SER A 1 309 ? 19.589 -14.849 -10.213 1.00 94.44 309 SER A O 1
ATOM 2456 N N . LYS A 1 310 ? 18.816 -13.446 -8.631 1.00 93.81 310 LYS A N 1
ATOM 2457 C CA . LYS A 1 310 ? 17.551 -14.141 -8.382 1.00 93.81 310 LYS A CA 1
ATOM 2458 C C . LYS A 1 310 ? 16.373 -13.230 -8.732 1.00 93.81 310 LYS A C 1
ATOM 2460 O O . LYS A 1 310 ? 16.360 -12.065 -8.332 1.00 93.81 310 LYS A O 1
ATOM 2465 N N . PRO A 1 311 ? 15.351 -13.737 -9.440 1.00 93.44 311 PRO A N 1
ATOM 2466 C CA . PRO A 1 311 ? 14.172 -12.939 -9.741 1.00 93.44 311 PRO A CA 1
ATOM 2467 C C . PRO A 1 311 ? 13.324 -12.720 -8.474 1.00 93.44 311 PRO A C 1
ATOM 2469 O O . PRO A 1 311 ? 13.277 -13.599 -7.605 1.00 93.44 311 PRO A O 1
ATOM 2472 N N . PRO A 1 312 ? 12.600 -11.592 -8.362 1.00 96.69 312 PRO A N 1
ATOM 2473 C CA . PRO A 1 312 ? 11.574 -11.439 -7.341 1.00 96.69 312 PRO A CA 1
ATOM 2474 C C . PRO A 1 312 ? 10.467 -12.488 -7.494 1.00 96.69 312 PRO A C 1
ATOM 2476 O O . PRO A 1 312 ? 10.138 -12.916 -8.602 1.00 96.69 312 PRO A O 1
ATOM 2479 N N . THR A 1 313 ? 9.858 -12.885 -6.378 1.00 97.19 313 THR A N 1
ATOM 2480 C CA . THR A 1 313 ? 8.797 -13.905 -6.358 1.00 97.19 313 THR A CA 1
ATOM 2481 C C . THR A 1 313 ? 7.613 -13.462 -5.513 1.00 97.19 313 THR A C 1
ATOM 2483 O O . THR A 1 313 ? 7.764 -12.818 -4.480 1.00 97.19 313 THR A O 1
ATOM 2486 N N . PHE A 1 314 ? 6.402 -13.812 -5.927 1.00 96.62 314 PHE A N 1
ATOM 2487 C CA . PHE A 1 314 ? 5.217 -13.686 -5.093 1.00 96.62 314 PHE A CA 1
ATOM 2488 C C . PHE A 1 314 ? 5.146 -14.849 -4.102 1.00 96.62 314 PHE A C 1
ATOM 2490 O O . PHE A 1 314 ? 5.167 -16.015 -4.502 1.00 96.62 314 PHE A O 1
ATOM 2497 N N . ASN A 1 315 ? 5.018 -14.531 -2.816 1.00 95.31 315 ASN A N 1
ATOM 2498 C CA . ASN A 1 315 ? 4.771 -15.501 -1.758 1.00 95.31 315 ASN A CA 1
ATOM 2499 C C . ASN A 1 315 ? 3.298 -15.429 -1.337 1.00 95.31 315 ASN A C 1
ATOM 2501 O O . ASN A 1 315 ? 2.850 -14.417 -0.793 1.00 95.31 315 ASN A O 1
ATOM 2505 N N . SER A 1 316 ? 2.546 -16.507 -1.574 1.00 90.69 316 SER A N 1
ATOM 2506 C CA . SER A 1 316 ? 1.109 -16.580 -1.279 1.00 90.69 316 SER A CA 1
ATOM 2507 C C . SER A 1 316 ? 0.800 -16.588 0.218 1.00 90.69 316 SER A C 1
ATOM 2509 O O . SER A 1 316 ? -0.191 -15.986 0.626 1.00 90.69 316 SER A O 1
ATOM 2511 N N . GLY A 1 317 ? 1.661 -17.199 1.038 1.00 88.81 317 GLY A N 1
ATOM 2512 C CA . GLY A 1 317 ? 1.513 -17.225 2.493 1.00 88.81 317 GLY A CA 1
ATOM 2513 C C . GLY A 1 317 ? 1.646 -15.836 3.113 1.00 88.81 317 GLY A C 1
ATOM 2514 O O . GLY A 1 317 ? 0.870 -15.471 3.991 1.00 88.81 317 GLY A O 1
ATOM 2515 N N . LEU A 1 318 ? 2.583 -15.025 2.619 1.00 88.75 318 LEU A N 1
ATOM 2516 C CA . LEU A 1 318 ? 2.779 -13.636 3.049 1.00 88.75 318 LEU A CA 1
ATOM 2517 C C . LEU A 1 318 ? 1.866 -12.652 2.311 1.00 88.75 318 LEU A C 1
ATOM 2519 O O . LEU A 1 318 ? 1.615 -11.548 2.798 1.00 88.75 318 LEU A O 1
ATOM 2523 N N . ASN A 1 319 ? 1.352 -13.050 1.147 1.00 88.94 319 ASN A N 1
ATOM 2524 C CA . ASN A 1 319 ? 0.658 -12.182 0.207 1.00 88.94 319 ASN A CA 1
ATOM 2525 C C . ASN A 1 319 ? 1.504 -10.931 -0.117 1.00 88.94 319 ASN A C 1
ATOM 2527 O O . ASN A 1 319 ? 1.051 -9.789 0.032 1.00 88.94 319 ASN A O 1
ATOM 2531 N N . ARG A 1 320 ? 2.776 -11.157 -0.469 1.00 91.81 320 ARG A N 1
ATOM 2532 C CA . ARG A 1 320 ? 3.792 -10.124 -0.739 1.00 91.81 320 ARG A CA 1
ATOM 2533 C C . ARG A 1 320 ? 4.706 -10.537 -1.888 1.00 91.81 320 ARG A C 1
ATOM 2535 O O . ARG A 1 320 ? 4.908 -11.724 -2.132 1.00 91.81 320 ARG A O 1
ATOM 2542 N N . ILE A 1 321 ? 5.284 -9.535 -2.546 1.00 95.12 321 ILE A N 1
ATOM 2543 C CA . ILE A 1 321 ? 6.425 -9.715 -3.444 1.00 95.12 321 ILE A CA 1
ATOM 2544 C C . ILE A 1 321 ? 7.689 -9.744 -2.593 1.00 95.12 321 ILE A C 1
ATOM 2546 O O . ILE A 1 321 ? 7.925 -8.831 -1.804 1.00 95.12 321 ILE A O 1
ATOM 2550 N N . LEU A 1 322 ? 8.473 -10.800 -2.748 1.00 96.31 322 LEU A N 1
ATOM 2551 C CA . LEU A 1 322 ? 9.770 -10.975 -2.125 1.00 96.31 322 LEU A CA 1
ATOM 2552 C C . LEU A 1 322 ? 10.840 -10.586 -3.131 1.00 96.31 322 LEU A C 1
ATOM 2554 O O . LEU A 1 322 ? 10.950 -11.190 -4.199 1.00 96.31 322 LEU A O 1
ATOM 2558 N N . ILE A 1 323 ? 11.614 -9.571 -2.773 1.00 96.12 323 ILE A N 1
ATOM 2559 C CA . ILE A 1 323 ? 12.792 -9.149 -3.517 1.00 96.12 323 ILE A CA 1
ATOM 2560 C C . ILE A 1 323 ? 14.010 -9.716 -2.779 1.00 96.12 323 ILE A C 1
ATOM 2562 O O . ILE A 1 323 ? 14.130 -9.494 -1.573 1.00 96.12 323 ILE A O 1
ATOM 2566 N N . PRO A 1 324 ? 14.884 -10.473 -3.455 1.00 95.94 324 PRO A N 1
ATOM 2567 C CA . PRO A 1 324 ? 15.986 -11.157 -2.794 1.00 95.94 324 PRO A CA 1
ATOM 2568 C C . PRO A 1 324 ? 17.123 -10.189 -2.445 1.00 95.94 324 PRO A C 1
ATOM 2570 O O . PRO A 1 324 ? 17.538 -9.374 -3.264 1.00 95.94 324 PRO A O 1
ATOM 2573 N N . PHE A 1 325 ? 17.646 -10.313 -1.228 1.00 96.62 325 PHE A N 1
ATOM 2574 C CA . PHE A 1 325 ? 18.830 -9.604 -0.745 1.00 96.62 325 PHE A CA 1
ATOM 2575 C C . PHE A 1 325 ? 19.815 -10.612 -0.143 1.00 96.62 325 PHE A C 1
ATOM 2577 O O . PHE A 1 325 ? 19.405 -11.637 0.409 1.00 96.62 325 PHE A O 1
ATOM 2584 N N . LYS A 1 326 ? 21.110 -10.312 -0.230 1.00 96.19 326 LYS A N 1
ATOM 2585 C CA . LYS A 1 326 ? 22.177 -10.973 0.526 1.00 96.19 326 LYS A CA 1
ATOM 2586 C C . LYS A 1 326 ? 22.388 -10.205 1.824 1.00 96.19 326 LYS A C 1
ATOM 2588 O O . LYS A 1 326 ? 22.533 -8.988 1.798 1.00 96.19 326 LYS A O 1
ATOM 2593 N N . CYS A 1 327 ? 22.379 -10.918 2.942 1.00 96.50 327 CYS A N 1
ATOM 2594 C CA . CYS A 1 327 ? 22.673 -10.370 4.262 1.00 96.50 327 CYS A CA 1
ATOM 2595 C C . CYS A 1 327 ? 24.174 -10.512 4.550 1.00 96.50 327 CYS A C 1
ATOM 2597 O O . CYS A 1 327 ? 24.760 -11.533 4.184 1.00 96.50 327 CYS A O 1
ATOM 2599 N N . SER A 1 328 ? 24.782 -9.522 5.209 1.00 97.44 328 SER A N 1
ATOM 2600 C CA . SER A 1 328 ? 26.175 -9.611 5.680 1.00 97.44 328 SER A CA 1
ATOM 2601 C C . SER A 1 328 ? 26.370 -10.704 6.733 1.00 97.44 328 SER A C 1
ATOM 2603 O O . SER A 1 328 ? 27.437 -11.306 6.813 1.00 97.44 328 SER A O 1
ATOM 2605 N N . GLU A 1 329 ? 25.320 -10.984 7.505 1.00 96.88 329 GLU A N 1
ATOM 2606 C CA . GLU A 1 329 ? 25.312 -11.963 8.589 1.00 96.88 329 GLU A CA 1
ATOM 2607 C C . GLU A 1 329 ? 24.608 -13.257 8.169 1.00 96.88 329 GLU A C 1
ATOM 2609 O O . GLU A 1 329 ? 23.561 -13.230 7.516 1.00 96.88 329 GLU A O 1
ATOM 2614 N N . GLN A 1 330 ? 25.153 -14.403 8.585 1.00 94.31 330 GLN A N 1
ATOM 2615 C CA . GLN A 1 330 ? 24.554 -15.718 8.313 1.00 94.31 330 GLN A CA 1
ATOM 2616 C C . GLN A 1 330 ? 23.444 -16.089 9.300 1.00 94.31 330 GLN A C 1
ATOM 2618 O O . GLN A 1 330 ? 22.537 -16.846 8.958 1.00 94.31 330 GLN A O 1
ATOM 2623 N N . HIS A 1 331 ? 23.521 -15.568 10.524 1.00 95.00 331 HIS A N 1
ATOM 2624 C CA . HIS A 1 331 ? 22.603 -15.888 11.608 1.00 95.00 331 HIS A CA 1
ATOM 2625 C C . HIS A 1 331 ? 22.165 -14.606 12.299 1.00 95.00 331 HIS A C 1
ATOM 2627 O O . HIS A 1 331 ? 22.929 -13.654 12.415 1.00 95.00 331 HIS A O 1
ATOM 2633 N N . PHE A 1 332 ? 20.927 -14.597 12.773 1.00 95.56 332 PHE A N 1
ATOM 2634 C CA . PHE A 1 332 ? 20.437 -13.530 13.627 1.00 95.56 332 PHE A CA 1
ATOM 2635 C C . PHE A 1 332 ? 20.863 -13.789 15.078 1.00 95.56 332 PHE A C 1
ATOM 2637 O O . PHE A 1 332 ? 20.712 -14.910 15.567 1.00 95.56 332 PHE A O 1
ATOM 2644 N N . ALA A 1 333 ? 21.351 -12.756 15.766 1.00 94.38 333 ALA A N 1
ATOM 2645 C CA . ALA A 1 333 ? 21.709 -12.809 17.180 1.00 94.38 333 ALA A CA 1
ATOM 2646 C C . ALA A 1 333 ? 20.932 -11.757 17.985 1.00 94.38 333 ALA A C 1
ATOM 2648 O O . ALA A 1 333 ? 20.618 -10.683 17.483 1.00 94.38 333 ALA A O 1
ATOM 2649 N N . VAL A 1 334 ? 20.639 -12.063 19.249 1.00 95.19 334 VAL A N 1
ATOM 2650 C CA . VAL A 1 334 ? 20.070 -11.112 20.215 1.00 95.19 334 VAL A CA 1
ATOM 2651 C C . VAL A 1 334 ? 21.200 -10.706 21.153 1.00 95.19 334 VAL A C 1
ATOM 2653 O O . VAL A 1 334 ? 21.531 -11.440 22.080 1.00 95.19 334 VAL A O 1
ATOM 2656 N N . ASN A 1 335 ? 21.820 -9.560 20.877 1.00 94.50 335 ASN A N 1
ATOM 2657 C CA . ASN A 1 335 ? 22.946 -9.050 21.665 1.00 94.50 335 ASN A CA 1
ATOM 2658 C C . ASN A 1 335 ? 22.464 -8.202 22.850 1.00 94.50 335 ASN A C 1
ATOM 2660 O O . ASN A 1 335 ? 23.100 -8.167 23.899 1.00 94.50 335 ASN A O 1
ATOM 2664 N N . GLU A 1 336 ? 21.327 -7.529 22.683 1.00 93.81 336 GLU A N 1
ATOM 2665 C CA . GLU A 1 336 ? 20.676 -6.714 23.702 1.00 93.81 336 GLU A CA 1
ATOM 2666 C C . GLU A 1 336 ? 19.170 -6.982 23.683 1.00 93.81 336 GLU A C 1
ATOM 2668 O O . GLU A 1 336 ? 18.560 -6.921 22.620 1.00 93.81 336 GLU A O 1
ATOM 2673 N N . CYS A 1 337 ? 18.565 -7.229 24.849 1.00 92.81 337 CYS A N 1
ATOM 2674 C CA . CYS A 1 337 ? 17.114 -7.299 25.035 1.00 92.81 337 CYS A CA 1
ATOM 2675 C C . CYS A 1 337 ? 16.751 -6.506 26.290 1.00 92.81 337 CYS A C 1
ATOM 2677 O O . CYS A 1 337 ? 17.166 -6.861 27.393 1.00 92.81 337 CYS A O 1
ATOM 2679 N N . LYS A 1 338 ? 16.029 -5.401 26.112 1.00 89.44 338 LYS A N 1
ATOM 2680 C CA . LYS A 1 338 ? 15.641 -4.480 27.191 1.00 89.44 338 LYS A CA 1
ATOM 2681 C C . LYS A 1 338 ? 14.159 -4.588 27.535 1.00 89.44 338 LYS A C 1
ATOM 2683 O O . LYS A 1 338 ? 13.738 -4.012 28.536 1.00 89.44 338 LYS A O 1
ATOM 2688 N N . SER A 1 339 ? 13.365 -5.264 26.703 1.00 85.69 339 SER A N 1
ATOM 2689 C CA . SER A 1 339 ? 11.956 -5.511 27.005 1.00 85.69 339 SER A CA 1
ATOM 2690 C C . SER A 1 339 ? 11.824 -6.446 28.217 1.00 85.69 339 SER A C 1
ATOM 2692 O O . SER A 1 339 ? 12.629 -7.374 28.320 1.00 85.69 339 SER A O 1
ATOM 2694 N N . PRO A 1 340 ? 10.857 -6.189 29.122 1.00 79.69 340 PRO A N 1
ATOM 2695 C CA . PRO A 1 340 ? 10.619 -7.007 30.314 1.00 79.69 340 PRO A CA 1
ATOM 2696 C C . PRO A 1 340 ? 10.243 -8.461 30.033 1.00 79.69 340 PRO A C 1
ATOM 2698 O O . PRO A 1 340 ? 9.609 -8.713 28.978 1.00 79.69 340 PRO A O 1
#

Radius of gyration: 23.88 Å; chains: 1; bounding box: 64×42×59 Å

Foldseek 3Di:
DDDDDDVVQLVVLLVVLLQPQQQWDDPDPVVVVLSLVVLLVSLLQPLQDPNVVAPPQDPPPCPDPCSDSVVGDPVVSVSSSVSSVPPDDPNDHRQKDKHKAQDPDAAPLDRSRADPVCVVFDFPDKGDLTQGNVRTGIIITMGGDDQWAFEAEPPDPDGQKTAHAPADWDDPDPPDRTDDDWDQKTKGAFDKMWGQVCLQAVQDDPPDIDIFTFNIKMKGKPDIFDQDPNHRYDYQPIKIKIKTFGDDDDDDPDDPPDLADVQVVPKDWDAFGMWIWMDGNVDIDTDDGHDFTWMQGLNDIKTWAFDRVDGWHQDPSRRDIDGDIDIPDPDDDRPHDSRD